Protein AF-A0A5R8VT13-F1 (afdb_monomer_lite)

Structure (mmCIF, N/CA/C/O backbone):
data_AF-A0A5R8VT13-F1
#
_entry.id   AF-A0A5R8VT13-F1
#
loop_
_atom_site.group_PDB
_atom_site.id
_atom_site.type_symbol
_atom_site.label_atom_id
_atom_site.label_alt_id
_atom_site.label_comp_id
_atom_site.label_asym_id
_atom_site.label_entity_id
_atom_site.label_seq_id
_atom_site.pdbx_PDB_ins_code
_atom_site.Cartn_x
_atom_site.Cartn_y
_atom_site.Cartn_z
_atom_site.occupancy
_atom_site.B_iso_or_equiv
_atom_site.auth_seq_id
_atom_site.auth_comp_id
_atom_site.auth_asym_id
_atom_site.auth_atom_id
_atom_site.pdbx_PDB_model_num
ATOM 1 N N . MET A 1 1 ? 15.556 -12.369 25.611 1.00 35.78 1 MET A N 1
ATOM 2 C CA . MET A 1 1 ? 15.622 -11.600 24.349 1.00 35.78 1 MET A CA 1
ATOM 3 C C . MET A 1 1 ? 14.463 -12.044 23.479 1.00 35.78 1 MET A C 1
ATOM 5 O O . MET A 1 1 ? 14.484 -13.177 23.023 1.00 35.78 1 MET A O 1
ATOM 9 N N . ALA A 1 2 ? 13.430 -11.216 23.318 1.00 36.16 2 ALA A N 1
ATOM 10 C CA . ALA A 1 2 ? 12.396 -11.488 22.325 1.00 36.16 2 ALA A CA 1
ATOM 11 C C . ALA A 1 2 ? 12.998 -11.204 20.943 1.00 36.16 2 ALA A C 1
ATOM 13 O O . ALA A 1 2 ? 13.504 -10.108 20.709 1.00 36.16 2 ALA A O 1
ATOM 14 N N . ILE A 1 3 ? 13.016 -12.203 20.063 1.00 37.19 3 ILE A N 1
ATOM 15 C CA . ILE A 1 3 ? 13.369 -12.006 18.657 1.00 37.19 3 ILE A CA 1
ATOM 16 C C . ILE A 1 3 ? 12.250 -11.141 18.079 1.00 37.19 3 ILE A C 1
ATOM 18 O O . ILE A 1 3 ? 11.107 -11.594 18.015 1.00 37.19 3 ILE A O 1
ATOM 22 N N . ALA A 1 4 ? 12.555 -9.888 17.732 1.00 44.31 4 ALA A N 1
ATOM 23 C CA . ALA A 1 4 ? 11.602 -9.015 17.063 1.00 44.31 4 ALA A CA 1
ATOM 24 C C . ALA A 1 4 ? 11.192 -9.697 15.754 1.00 44.31 4 ALA A C 1
ATOM 26 O O . ALA A 1 4 ? 12.000 -9.857 14.841 1.00 44.31 4 ALA A O 1
ATOM 27 N N . THR A 1 5 ? 9.964 -10.199 15.715 1.00 61.09 5 THR A N 1
ATOM 28 C CA . THR A 1 5 ? 9.407 -10.847 14.533 1.00 61.09 5 THR A CA 1
ATOM 29 C C . THR A 1 5 ? 9.072 -9.739 13.544 1.00 61.09 5 THR A C 1
ATOM 31 O O . THR A 1 5 ? 8.473 -8.738 13.933 1.00 61.09 5 THR A O 1
ATOM 34 N N . GLU A 1 6 ? 9.504 -9.865 12.288 1.00 74.44 6 GLU A N 1
ATOM 35 C CA . GLU A 1 6 ? 9.129 -8.890 11.261 1.00 74.44 6 GLU A CA 1
ATOM 36 C C . GLU A 1 6 ? 7.598 -8.787 11.162 1.00 74.44 6 GLU A C 1
ATOM 38 O O . GLU A 1 6 ? 6.923 -9.824 11.191 1.00 74.44 6 GLU A O 1
ATOM 43 N N . PRO A 1 7 ? 7.045 -7.566 11.030 1.00 79.75 7 PRO A N 1
ATOM 44 C CA . PRO A 1 7 ? 5.608 -7.383 10.890 1.00 79.75 7 PRO A CA 1
ATOM 45 C C . PRO A 1 7 ? 5.117 -8.049 9.602 1.00 79.75 7 PRO A C 1
ATOM 47 O O . PRO A 1 7 ? 5.747 -7.947 8.547 1.00 79.75 7 PRO A O 1
ATOM 50 N N . LEU A 1 8 ? 3.967 -8.709 9.681 1.00 90.12 8 LEU A N 1
ATOM 51 C CA . LEU A 1 8 ? 3.317 -9.377 8.554 1.00 90.12 8 LEU A CA 1
ATOM 52 C C . LEU A 1 8 ? 2.743 -8.356 7.575 1.00 90.12 8 LEU A C 1
ATOM 54 O O . LEU A 1 8 ? 2.852 -8.521 6.360 1.00 90.12 8 LEU A O 1
ATOM 58 N N . TYR A 1 9 ? 2.180 -7.271 8.102 1.00 88.38 9 TYR A N 1
ATOM 59 C CA . TYR A 1 9 ? 1.895 -6.047 7.376 1.00 88.38 9 TYR A CA 1
ATOM 60 C C . TYR A 1 9 ? 3.209 -5.313 7.086 1.00 88.38 9 TYR A C 1
ATOM 62 O O . TYR A 1 9 ? 3.577 -4.313 7.712 1.00 88.38 9 TYR A O 1
ATOM 70 N N . ASN A 1 10 ? 3.948 -5.823 6.103 1.00 80.00 10 ASN A N 1
ATOM 71 C CA . ASN A 1 10 ? 5.165 -5.187 5.634 1.00 80.00 10 ASN A CA 1
ATOM 72 C C . ASN A 1 10 ? 4.897 -4.406 4.349 1.00 80.00 10 ASN A C 1
ATOM 74 O O . ASN A 1 10 ? 4.731 -4.969 3.267 1.00 80.00 10 ASN A O 1
ATOM 78 N N . ARG A 1 11 ? 4.874 -3.078 4.470 1.00 83.25 11 ARG A N 1
ATOM 79 C CA . ARG A 1 11 ? 4.946 -2.198 3.305 1.00 83.25 11 ARG A CA 1
ATOM 80 C C . ARG A 1 11 ? 6.370 -2.219 2.771 1.00 83.25 11 ARG A C 1
ATOM 82 O O . ARG A 1 11 ? 7.267 -1.671 3.410 1.00 83.25 11 ARG A O 1
ATOM 89 N N . TYR A 1 12 ? 6.550 -2.770 1.576 1.00 79.88 12 TYR A N 1
ATOM 90 C CA . TYR A 1 12 ? 7.769 -2.578 0.805 1.00 79.88 12 TYR A CA 1
ATOM 91 C C . TYR A 1 12 ? 8.128 -1.087 0.719 1.00 79.88 12 TYR A C 1
ATOM 93 O O . TYR A 1 12 ? 7.227 -0.261 0.524 1.00 79.88 12 TYR A O 1
ATOM 101 N N . PRO A 1 13 ? 9.418 -0.735 0.854 1.00 76.31 13 PRO A N 1
ATOM 102 C CA . PRO A 1 13 ? 9.871 0.643 0.769 1.00 76.31 13 PRO A CA 1
ATOM 103 C C . PRO A 1 13 ? 9.695 1.174 -0.659 1.00 76.31 13 PRO A C 1
ATOM 105 O O . PRO A 1 13 ? 10.446 0.837 -1.576 1.00 76.31 13 PRO A O 1
ATOM 108 N N . THR A 1 14 ? 8.691 2.028 -0.832 1.00 79.00 14 THR A N 1
ATOM 109 C CA . THR A 1 14 ? 8.383 2.682 -2.107 1.00 79.00 14 THR A CA 1
ATOM 110 C C . THR A 1 14 ? 8.935 4.099 -2.094 1.00 79.00 14 THR A C 1
ATOM 112 O O . THR A 1 14 ? 8.475 4.946 -1.323 1.00 79.00 14 THR A O 1
ATOM 115 N N . SER A 1 15 ? 9.923 4.350 -2.951 1.00 80.44 15 SER A N 1
ATOM 116 C CA . SER A 1 15 ? 10.498 5.668 -3.222 1.00 80.44 15 SER A CA 1
ATOM 117 C C . SER A 1 15 ? 10.124 6.124 -4.633 1.00 80.44 15 SER A C 1
ATOM 119 O O . SER A 1 15 ? 9.497 5.385 -5.391 1.00 80.44 15 SER A O 1
ATOM 121 N N . GLU A 1 16 ? 10.527 7.336 -5.011 1.00 73.69 16 GLU A N 1
ATOM 122 C CA . GLU A 1 16 ? 10.351 7.821 -6.385 1.00 73.69 16 GLU A CA 1
ATOM 123 C C . GLU A 1 16 ? 11.042 6.916 -7.416 1.00 73.69 16 GLU A C 1
ATOM 125 O O . GLU A 1 16 ? 10.523 6.719 -8.511 1.00 73.69 16 GLU A O 1
ATOM 130 N N . HIS A 1 17 ? 12.168 6.302 -7.044 1.00 73.69 17 HIS A N 1
ATOM 131 C CA . HIS A 1 17 ? 12.951 5.454 -7.940 1.00 73.69 17 HIS A CA 1
ATOM 132 C C . HIS A 1 17 ? 12.455 4.006 -8.013 1.00 73.69 17 HIS A C 1
ATOM 134 O O . HIS A 1 17 ? 12.722 3.340 -9.007 1.00 73.69 17 HIS A O 1
ATOM 140 N N . THR A 1 18 ? 11.733 3.518 -6.997 1.00 81.69 18 THR A N 1
ATOM 141 C CA . THR A 1 18 ? 11.244 2.123 -6.925 1.00 81.69 18 THR A CA 1
ATOM 142 C C . THR A 1 18 ? 9.735 1.997 -7.143 1.00 81.69 18 THR A C 1
ATOM 144 O O . THR A 1 18 ? 9.163 0.917 -6.968 1.00 81.69 18 THR A O 1
ATOM 147 N N . HIS A 1 19 ? 9.067 3.097 -7.500 1.00 83.31 19 HIS A N 1
ATOM 148 C CA . HIS A 1 19 ? 7.610 3.168 -7.564 1.00 83.31 19 HIS A CA 1
ATOM 149 C C . HIS A 1 19 ? 7.014 2.227 -8.612 1.00 83.31 19 HIS A C 1
ATOM 151 O O . HIS A 1 19 ? 6.111 1.452 -8.303 1.00 83.31 19 HIS A O 1
ATOM 157 N N . LEU A 1 20 ? 7.532 2.284 -9.841 1.00 85.81 20 LEU A N 1
ATOM 158 C CA . LEU A 1 20 ? 7.030 1.476 -10.952 1.00 85.81 20 LEU A CA 1
ATOM 159 C C . LEU A 1 20 ? 7.270 -0.015 -10.706 1.00 85.81 20 LEU A C 1
ATOM 161 O O . LEU A 1 20 ? 6.352 -0.813 -10.873 1.00 85.81 20 LEU A O 1
ATOM 165 N N . ASP A 1 21 ? 8.452 -0.378 -10.209 1.00 86.19 21 ASP A N 1
ATOM 166 C CA . ASP A 1 21 ? 8.773 -1.765 -9.857 1.00 86.19 21 ASP A CA 1
ATOM 167 C C . ASP A 1 21 ? 7.861 -2.281 -8.741 1.00 86.19 21 ASP A C 1
ATOM 169 O O . ASP A 1 21 ? 7.407 -3.425 -8.761 1.00 86.19 21 ASP A O 1
ATOM 173 N N . THR A 1 22 ? 7.553 -1.422 -7.766 1.00 89.19 22 THR A N 1
ATOM 174 C CA . THR A 1 22 ? 6.636 -1.770 -6.682 1.00 89.19 22 THR A CA 1
ATOM 175 C C . THR A 1 22 ? 5.208 -1.948 -7.186 1.00 89.19 22 THR A C 1
ATOM 177 O O . THR A 1 22 ? 4.575 -2.925 -6.796 1.00 89.19 22 THR A O 1
ATOM 180 N N . LEU A 1 23 ? 4.724 -1.083 -8.085 1.00 89.81 23 LEU A N 1
ATOM 181 C CA . LEU A 1 23 ? 3.431 -1.265 -8.749 1.00 89.81 23 LEU A CA 1
ATOM 182 C C . LEU A 1 23 ? 3.380 -2.618 -9.467 1.00 89.81 23 LEU A C 1
ATOM 184 O O . LEU A 1 23 ? 2.502 -3.425 -9.175 1.00 89.81 23 LEU A O 1
ATOM 188 N N . VAL A 1 24 ? 4.357 -2.907 -10.329 1.00 89.62 24 VAL A N 1
ATOM 189 C CA . VAL A 1 24 ? 4.437 -4.177 -11.071 1.00 89.62 24 VAL A CA 1
ATOM 190 C C . VAL A 1 24 ? 4.435 -5.379 -10.121 1.00 89.62 24 VAL A C 1
ATOM 192 O O . VAL A 1 24 ? 3.651 -6.313 -10.302 1.00 89.62 24 VAL A O 1
ATOM 195 N N . ARG A 1 25 ? 5.242 -5.341 -9.053 1.00 89.94 25 ARG A N 1
ATOM 196 C CA . ARG A 1 25 ? 5.275 -6.403 -8.036 1.00 89.94 25 ARG A CA 1
ATOM 197 C C . ARG A 1 25 ? 3.925 -6.582 -7.343 1.00 89.94 25 ARG A C 1
ATOM 199 O O . ARG A 1 25 ? 3.516 -7.719 -7.123 1.00 89.94 25 ARG A O 1
ATOM 206 N N . THR A 1 26 ? 3.234 -5.495 -7.002 1.00 93.06 26 THR A N 1
ATOM 207 C CA . THR A 1 26 ? 1.915 -5.560 -6.361 1.00 93.06 26 THR A CA 1
ATOM 208 C C . THR A 1 26 ? 0.873 -6.193 -7.287 1.00 93.06 26 THR A C 1
ATOM 210 O O . THR A 1 26 ? 0.122 -7.051 -6.828 1.00 93.06 26 THR A O 1
ATOM 213 N N . TYR A 1 27 ? 0.864 -5.857 -8.583 1.00 94.25 27 TYR A N 1
ATOM 214 C CA . TYR A 1 27 ? -0.013 -6.513 -9.565 1.00 94.25 27 TYR A CA 1
ATOM 215 C C . TYR A 1 27 ? 0.263 -8.014 -9.653 1.00 94.25 27 TYR A C 1
ATOM 217 O O . TYR A 1 27 ? -0.662 -8.817 -9.540 1.00 94.25 27 TYR A O 1
ATOM 225 N N . HIS A 1 28 ? 1.533 -8.411 -9.765 1.00 93.94 28 HIS A N 1
ATOM 226 C CA . HIS A 1 28 ? 1.896 -9.827 -9.805 1.00 93.94 28 HIS A CA 1
ATOM 227 C C . HIS A 1 28 ? 1.505 -10.574 -8.528 1.00 93.94 28 HIS A C 1
ATOM 229 O O . HIS A 1 28 ? 0.952 -11.669 -8.612 1.00 93.94 28 HIS A O 1
ATOM 235 N N . ALA A 1 29 ? 1.724 -9.980 -7.351 1.00 93.50 29 ALA A N 1
ATOM 236 C CA . ALA A 1 29 ? 1.298 -10.562 -6.079 1.00 93.50 29 ALA A CA 1
ATOM 237 C C . ALA A 1 29 ? -0.231 -10.718 -5.994 1.00 93.50 29 ALA A C 1
ATOM 239 O O . ALA A 1 29 ? -0.722 -11.694 -5.429 1.00 93.50 29 ALA A O 1
ATOM 240 N N . ALA A 1 30 ? -0.980 -9.790 -6.594 1.00 93.38 30 ALA A N 1
ATOM 241 C CA . ALA A 1 30 ? -2.435 -9.844 -6.701 1.00 93.38 30 ALA A CA 1
ATOM 242 C C . ALA A 1 30 ? -2.945 -10.808 -7.794 1.00 93.38 30 ALA A C 1
ATOM 244 O O . ALA A 1 30 ? -4.154 -11.017 -7.897 1.00 93.38 30 ALA A O 1
ATOM 245 N N . GLY A 1 31 ? -2.056 -11.405 -8.598 1.00 94.44 31 GLY A N 1
ATOM 246 C CA . GLY A 1 31 ? -2.423 -12.259 -9.731 1.00 94.44 31 GLY A CA 1
ATOM 247 C C . GLY A 1 31 ? -3.001 -11.489 -10.923 1.00 94.44 31 GLY A C 1
ATOM 248 O O . GLY A 1 31 ? -3.740 -12.065 -11.717 1.00 94.44 31 GLY A O 1
ATOM 249 N N . LEU A 1 32 ? -2.692 -10.196 -11.034 1.00 94.50 32 LEU A N 1
ATOM 250 C CA . LEU A 1 32 ? -3.145 -9.312 -12.105 1.00 94.50 32 LEU A CA 1
ATOM 251 C C . LEU A 1 32 ? -2.020 -9.041 -13.110 1.00 94.50 32 LEU A C 1
ATOM 253 O O . LEU A 1 32 ? -0.830 -9.101 -12.788 1.00 94.50 32 LEU A O 1
ATOM 257 N N . THR A 1 33 ? -2.404 -8.699 -14.338 1.00 90.38 33 THR A N 1
ATOM 258 C CA . THR A 1 33 ? -1.469 -8.208 -15.352 1.00 90.38 33 THR A CA 1
ATOM 259 C C . THR A 1 33 ? -1.204 -6.721 -15.104 1.00 90.38 33 THR A C 1
ATOM 261 O O . THR A 1 33 ? -2.164 -5.952 -15.070 1.00 90.38 33 THR A O 1
ATOM 264 N N . PRO A 1 34 ? 0.058 -6.291 -14.919 1.00 87.06 34 PRO A N 1
ATOM 265 C CA . PRO A 1 34 ? 0.368 -4.878 -14.739 1.00 87.06 34 PRO A CA 1
ATOM 266 C C . PRO A 1 34 ? 0.042 -4.077 -16.008 1.00 87.06 34 PRO A C 1
ATOM 268 O O . PRO A 1 34 ? 0.125 -4.627 -17.113 1.00 87.06 34 PRO A O 1
ATOM 271 N N . PRO A 1 35 ? -0.277 -2.776 -15.884 1.00 79.62 35 PRO A N 1
ATOM 272 C CA . PRO A 1 35 ? -0.442 -1.916 -17.046 1.00 79.62 35 PRO A CA 1
ATOM 273 C C . PRO A 1 35 ? 0.833 -1.935 -17.889 1.00 79.62 35 PRO A C 1
ATOM 275 O O . PRO A 1 35 ? 1.947 -1.993 -17.358 1.00 79.62 35 PRO A O 1
ATOM 278 N N . THR A 1 36 ? 0.671 -1.877 -19.213 1.00 70.38 36 THR A N 1
ATOM 279 C CA . THR A 1 36 ? 1.799 -1.785 -20.140 1.00 70.38 36 THR A CA 1
ATOM 280 C C . THR A 1 36 ? 2.492 -0.445 -19.943 1.00 70.38 36 THR A C 1
ATOM 282 O O . THR A 1 36 ? 2.160 0.566 -20.556 1.00 70.38 36 THR A O 1
ATOM 285 N N . LEU A 1 37 ? 3.482 -0.435 -19.063 1.00 68.94 37 LEU A N 1
ATOM 286 C CA . LEU A 1 37 ? 4.522 0.573 -19.091 1.00 68.94 37 LEU A CA 1
ATOM 287 C C . LEU A 1 37 ? 5.352 0.313 -20.352 1.00 68.94 37 LEU A C 1
ATOM 289 O O . LEU A 1 37 ? 5.338 -0.794 -20.893 1.00 68.94 37 LEU A O 1
ATOM 293 N N . ALA A 1 38 ? 6.086 1.307 -20.836 1.00 59.75 38 ALA A N 1
ATOM 294 C CA . ALA A 1 38 ? 7.078 1.117 -21.892 1.00 59.75 38 ALA A CA 1
ATOM 295 C C . ALA A 1 38 ? 8.277 0.282 -21.381 1.00 59.75 38 ALA A C 1
ATOM 297 O O . ALA A 1 38 ? 9.425 0.733 -21.372 1.00 59.75 38 ALA A O 1
ATOM 298 N N . VAL A 1 39 ? 7.989 -0.920 -20.877 1.00 55.69 39 VAL A N 1
ATOM 299 C CA . VAL A 1 39 ? 8.930 -1.888 -20.333 1.00 55.69 39 VAL A CA 1
ATOM 300 C C . VAL A 1 39 ? 9.901 -2.238 -21.453 1.00 55.69 39 VAL A C 1
ATOM 302 O O . VAL A 1 39 ? 9.497 -2.510 -22.582 1.00 55.69 39 VAL A O 1
ATOM 305 N N . GLY A 1 40 ? 11.194 -2.146 -21.160 1.00 63.72 40 GLY A N 1
ATOM 306 C CA . GLY A 1 40 ? 12.254 -2.400 -22.129 1.00 63.72 40 GLY A CA 1
ATOM 307 C C . GLY A 1 40 ? 12.641 -1.215 -23.018 1.00 63.72 40 GLY A C 1
ATOM 308 O O . GLY A 1 40 ? 13.708 -1.281 -23.616 1.00 63.72 40 GLY A O 1
ATOM 309 N N . ILE A 1 41 ? 11.887 -0.101 -23.084 1.00 76.38 41 ILE A N 1
ATOM 310 C CA . ILE A 1 41 ? 12.377 1.101 -23.802 1.00 76.38 41 ILE A CA 1
ATOM 311 C C . ILE A 1 41 ? 13.602 1.670 -23.089 1.00 76.38 41 ILE A C 1
ATOM 313 O O . ILE A 1 41 ? 14.601 1.979 -23.731 1.00 76.38 41 ILE A O 1
ATOM 317 N N . ARG A 1 42 ? 13.551 1.759 -21.756 1.00 79.69 42 ARG A N 1
ATOM 318 C CA . ARG A 1 42 ? 14.692 2.205 -20.952 1.00 79.69 42 ARG A CA 1
ATOM 319 C C . ARG A 1 42 ? 15.901 1.287 -21.134 1.00 79.69 42 ARG A C 1
ATOM 321 O O . ARG A 1 42 ? 17.000 1.791 -21.329 1.00 79.69 42 ARG A O 1
ATOM 328 N N . ASP A 1 43 ? 15.694 -0.027 -21.099 1.00 81.19 43 ASP A N 1
ATOM 329 C CA . ASP A 1 43 ? 16.781 -0.997 -21.268 1.00 81.19 43 ASP A CA 1
ATOM 330 C C . ASP A 1 43 ? 17.366 -0.918 -22.675 1.00 81.19 43 ASP A C 1
ATOM 332 O O . ASP A 1 43 ? 18.578 -0.838 -22.814 1.00 81.19 43 ASP A O 1
ATOM 336 N N . ARG A 1 44 ? 16.517 -0.814 -23.705 1.00 82.94 44 ARG A N 1
ATOM 337 C CA . ARG A 1 44 ? 16.933 -0.649 -25.103 1.00 82.94 44 ARG A CA 1
ATOM 338 C C . ARG A 1 44 ? 17.723 0.638 -25.341 1.00 82.94 44 ARG A C 1
ATOM 340 O O . ARG A 1 44 ? 18.666 0.626 -26.124 1.00 82.94 44 ARG A O 1
ATOM 347 N N . ILE A 1 45 ? 17.337 1.740 -24.695 1.00 86.06 45 ILE A N 1
ATOM 348 C CA . ILE A 1 45 ? 18.081 3.006 -24.749 1.00 86.06 45 ILE A CA 1
ATOM 349 C C . ILE A 1 45 ? 19.434 2.840 -24.043 1.00 86.06 45 ILE A C 1
ATOM 351 O O . ILE A 1 45 ? 20.471 3.158 -24.614 1.00 86.06 45 ILE A O 1
ATOM 355 N N . ASN A 1 46 ? 19.441 2.279 -22.832 1.00 85.38 46 ASN A N 1
ATOM 356 C CA . ASN A 1 46 ? 20.658 2.134 -22.030 1.00 85.38 46 ASN A CA 1
ATOM 357 C C . ASN A 1 46 ? 21.623 1.050 -22.540 1.00 85.38 46 ASN A C 1
ATOM 359 O O . ASN A 1 46 ? 22.798 1.092 -22.189 1.00 85.38 46 ASN A O 1
ATOM 363 N N . SER A 1 47 ? 21.156 0.090 -23.342 1.00 89.31 47 SER A N 1
ATOM 364 C CA . SER A 1 47 ? 21.981 -0.967 -23.937 1.00 89.31 47 SER A CA 1
ATOM 365 C C . SER A 1 47 ? 22.597 -0.578 -25.281 1.00 89.31 47 SER A C 1
ATOM 367 O O . SER A 1 47 ? 23.280 -1.401 -25.890 1.00 89.31 47 SER A O 1
ATOM 369 N N . ALA A 1 48 ? 22.306 0.617 -25.801 1.00 90.75 48 ALA A N 1
ATOM 370 C CA . ALA A 1 48 ? 22.848 1.049 -27.080 1.00 90.75 48 ALA A CA 1
ATOM 371 C C . ALA A 1 48 ? 24.376 1.267 -26.986 1.00 90.75 48 ALA A C 1
ATOM 373 O O . ALA A 1 48 ? 24.844 1.807 -25.978 1.00 90.75 48 ALA A O 1
ATOM 374 N N . PRO A 1 49 ? 25.161 0.879 -28.012 1.00 90.38 49 PRO A N 1
ATOM 375 C CA . PRO A 1 49 ? 26.607 1.077 -28.016 1.00 90.38 49 PRO A CA 1
ATOM 376 C C . PRO A 1 49 ? 26.993 2.554 -27.891 1.00 90.38 49 PRO A C 1
ATOM 378 O O . PRO A 1 49 ? 26.393 3.422 -28.527 1.00 90.38 49 PRO A O 1
ATOM 381 N N . THR A 1 50 ? 28.027 2.832 -27.101 1.00 92.19 50 THR A N 1
ATOM 382 C CA . THR A 1 50 ? 28.604 4.182 -26.993 1.00 92.19 50 THR A CA 1
ATOM 383 C C . THR A 1 50 ? 29.487 4.502 -28.195 1.00 92.19 50 THR A C 1
ATOM 385 O O . THR A 1 50 ? 30.004 3.598 -28.861 1.00 92.19 50 THR A O 1
ATOM 388 N N . VAL A 1 51 ? 29.743 5.792 -28.435 1.00 94.31 51 VAL A N 1
ATOM 389 C CA . VAL A 1 51 ? 30.658 6.225 -29.506 1.00 94.31 51 VAL A CA 1
ATOM 390 C C . VAL A 1 51 ? 32.043 5.603 -29.335 1.00 94.31 51 VAL A C 1
ATOM 392 O O . VAL A 1 51 ? 32.654 5.190 -30.315 1.00 94.31 51 VAL A O 1
ATOM 395 N N . HIS A 1 52 ? 32.527 5.483 -28.095 1.00 93.69 52 HIS A N 1
ATOM 396 C CA . HIS A 1 52 ? 33.840 4.906 -27.811 1.00 93.69 52 HIS A CA 1
ATOM 397 C C . HIS A 1 52 ? 33.916 3.409 -28.144 1.00 93.69 52 HIS A C 1
ATOM 399 O O . HIS A 1 52 ? 34.897 2.971 -28.737 1.00 93.69 52 HIS A O 1
ATOM 405 N N . GLN A 1 53 ? 32.876 2.638 -27.807 1.00 93.62 53 GLN A N 1
ATOM 406 C CA . GLN A 1 53 ? 32.806 1.208 -28.133 1.00 93.62 53 GLN A CA 1
ATOM 407 C C . GLN A 1 53 ? 32.798 0.987 -29.647 1.00 93.62 53 GLN A C 1
ATOM 409 O O . GLN A 1 53 ? 33.599 0.209 -30.158 1.00 93.62 53 GLN A O 1
ATOM 414 N N . VAL A 1 54 ? 31.958 1.733 -30.371 1.00 95.75 54 VAL A N 1
ATOM 415 C CA . VAL A 1 54 ? 31.884 1.636 -31.835 1.00 95.75 54 VAL A CA 1
ATOM 416 C C . VAL A 1 54 ? 33.187 2.101 -32.489 1.00 95.75 54 VAL A C 1
ATOM 418 O O . VAL A 1 54 ? 33.656 1.461 -33.423 1.00 95.75 54 VAL A O 1
ATOM 421 N N . ALA A 1 55 ? 33.820 3.167 -31.989 1.00 93.62 55 ALA A N 1
ATOM 422 C CA . ALA A 1 55 ? 35.106 3.637 -32.505 1.00 93.62 55 ALA A CA 1
ATOM 423 C C . ALA A 1 55 ? 36.236 2.611 -32.313 1.00 93.62 55 ALA A C 1
ATOM 425 O O . ALA A 1 55 ? 37.062 2.455 -33.209 1.00 93.62 55 ALA A O 1
ATOM 426 N N . ALA A 1 56 ? 36.266 1.904 -31.179 1.00 94.12 56 ALA A N 1
ATOM 427 C CA . ALA A 1 56 ? 37.240 0.842 -30.931 1.00 94.12 56 ALA A CA 1
ATOM 428 C C . ALA A 1 56 ? 37.046 -0.339 -31.899 1.00 94.12 56 ALA A C 1
ATOM 430 O O . ALA A 1 56 ? 38.002 -0.757 -32.546 1.00 94.12 56 ALA A O 1
ATOM 431 N N . GLU A 1 57 ? 35.805 -0.808 -32.076 1.00 93.94 57 GLU A N 1
ATOM 432 C CA . GLU A 1 57 ? 35.480 -1.865 -33.047 1.00 93.94 57 GLU A CA 1
ATOM 433 C C . GLU A 1 57 ? 35.859 -1.472 -34.481 1.00 93.94 57 GLU A C 1
ATOM 435 O O . GLU A 1 57 ? 36.387 -2.285 -35.240 1.00 93.94 57 GLU A O 1
ATOM 440 N N . LEU A 1 58 ? 35.592 -0.221 -34.865 1.00 95.50 58 LEU A N 1
ATOM 441 C CA . LEU A 1 58 ? 35.931 0.294 -36.189 1.00 95.50 58 LEU A CA 1
ATOM 442 C C . LEU A 1 58 ? 37.446 0.402 -36.389 1.00 95.50 58 LEU A C 1
ATOM 444 O O . LEU A 1 58 ? 37.923 0.084 -37.476 1.00 95.50 58 LEU A O 1
ATOM 448 N N . ALA A 1 59 ? 38.208 0.803 -35.367 1.00 93.75 59 ALA A N 1
ATOM 449 C CA . ALA A 1 59 ? 39.667 0.873 -35.446 1.00 93.75 59 ALA A CA 1
ATOM 450 C C . ALA A 1 59 ? 40.293 -0.503 -35.727 1.00 93.75 59 ALA A C 1
ATOM 452 O O . ALA A 1 59 ? 41.171 -0.604 -36.582 1.00 93.75 59 ALA A O 1
A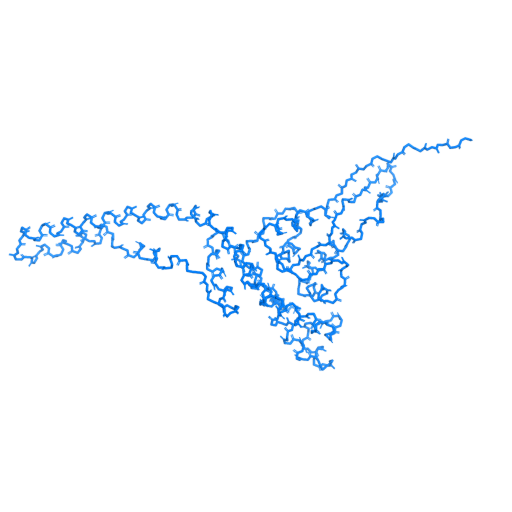TOM 453 N N . ASP A 1 60 ? 39.793 -1.562 -35.084 1.00 93.06 60 ASP A N 1
ATOM 454 C CA . ASP A 1 60 ? 40.234 -2.936 -35.352 1.00 93.06 60 ASP A CA 1
ATOM 455 C C . ASP A 1 60 ? 39.849 -3.395 -36.772 1.00 93.06 60 ASP A C 1
ATOM 457 O O . ASP A 1 60 ? 40.653 -4.007 -37.481 1.00 93.06 60 ASP A O 1
ATOM 461 N N . GLN A 1 61 ? 38.640 -3.056 -37.235 1.00 92.44 61 GLN A N 1
ATOM 462 C CA . GLN A 1 61 ? 38.169 -3.389 -38.588 1.00 92.44 61 GLN A CA 1
ATOM 463 C C . GLN A 1 61 ? 38.970 -2.668 -39.683 1.00 92.44 61 GLN A C 1
ATOM 465 O O . GLN A 1 61 ? 39.262 -3.260 -40.725 1.00 92.44 61 GLN A O 1
ATOM 470 N N . ALA A 1 62 ? 39.390 -1.425 -39.435 1.00 92.81 62 ALA A N 1
ATOM 471 C CA . ALA A 1 62 ? 40.188 -0.635 -40.372 1.00 92.81 62 ALA A CA 1
ATOM 472 C C . ALA A 1 62 ? 41.520 -1.315 -40.734 1.00 92.81 62 ALA A C 1
ATOM 474 O O . ALA A 1 62 ? 42.004 -1.166 -41.853 1.00 92.81 62 ALA A O 1
ATOM 475 N N . LEU A 1 63 ? 42.103 -2.090 -39.812 1.00 91.88 63 LEU A N 1
ATOM 476 C CA . LEU A 1 63 ? 43.387 -2.772 -40.019 1.00 91.88 63 LEU A CA 1
ATOM 477 C C . LEU A 1 63 ? 43.304 -3.962 -40.984 1.00 91.88 63 LEU A C 1
ATOM 479 O O . LEU A 1 63 ? 44.338 -4.443 -41.446 1.00 91.88 63 LEU A O 1
ATOM 483 N N . THR A 1 64 ? 42.099 -4.460 -41.267 1.00 93.38 64 THR A N 1
ATOM 484 C CA . THR A 1 64 ? 41.887 -5.690 -42.050 1.00 93.38 64 THR A CA 1
ATOM 485 C C . THR A 1 64 ? 40.947 -5.507 -43.240 1.00 93.38 64 THR A C 1
ATOM 487 O O . THR A 1 64 ? 40.710 -6.463 -43.979 1.00 93.38 64 THR A O 1
ATOM 490 N N . THR A 1 65 ? 40.428 -4.295 -43.464 1.00 89.75 65 THR A N 1
ATOM 491 C CA . THR A 1 65 ? 39.490 -4.031 -44.561 1.00 89.75 65 THR A CA 1
ATOM 492 C C . THR A 1 65 ? 40.157 -4.128 -45.934 1.00 89.75 65 THR A C 1
ATOM 494 O O . THR A 1 65 ? 41.273 -3.654 -46.149 1.00 89.75 65 THR A O 1
ATOM 497 N N . THR A 1 66 ? 39.445 -4.719 -46.893 1.00 91.00 66 THR A N 1
ATOM 498 C CA . THR A 1 66 ? 39.859 -4.802 -48.302 1.00 91.00 66 THR A CA 1
ATOM 499 C C . THR A 1 66 ? 39.206 -3.734 -49.179 1.00 91.00 66 THR A C 1
ATOM 501 O O . THR A 1 66 ? 39.594 -3.596 -50.337 1.00 91.00 66 THR A O 1
ATOM 504 N N . ASN A 1 67 ? 38.231 -2.983 -48.649 1.00 93.81 67 ASN A N 1
ATOM 505 C CA . ASN A 1 67 ? 37.547 -1.891 -49.346 1.00 93.81 67 ASN A CA 1
ATOM 506 C C . ASN A 1 67 ? 37.461 -0.640 -48.443 1.00 93.81 67 ASN A C 1
ATOM 508 O O . ASN A 1 67 ? 36.492 -0.488 -47.697 1.00 93.81 67 ASN A O 1
ATOM 512 N N . PRO A 1 68 ? 38.484 0.239 -48.458 1.00 90.75 68 PRO A N 1
ATOM 513 C CA . PRO A 1 68 ? 38.560 1.385 -47.549 1.00 90.75 68 PRO A CA 1
ATOM 514 C C . PRO A 1 68 ? 37.437 2.416 -47.717 1.00 90.75 68 PRO A C 1
ATOM 516 O O . PRO A 1 68 ? 36.975 2.958 -46.715 1.00 90.75 68 PRO A O 1
ATOM 519 N N . ASP A 1 69 ? 36.991 2.676 -48.949 1.00 91.94 69 ASP A N 1
ATOM 520 C CA . ASP A 1 69 ? 35.995 3.720 -49.230 1.00 91.94 69 ASP A CA 1
ATOM 521 C C . ASP A 1 69 ? 34.594 3.305 -48.755 1.00 91.94 69 ASP A C 1
ATOM 523 O O . ASP A 1 69 ? 33.903 4.078 -48.094 1.00 91.94 69 ASP A O 1
ATOM 527 N N . GLU A 1 70 ? 34.194 2.058 -49.026 1.00 91.81 70 GLU A N 1
ATOM 528 C CA . GLU A 1 70 ? 32.933 1.494 -48.521 1.00 91.81 70 GLU A CA 1
ATOM 529 C C . GLU A 1 70 ? 32.950 1.394 -46.991 1.00 91.81 70 GLU A C 1
ATOM 531 O O . GLU A 1 70 ? 32.005 1.819 -46.325 1.00 91.81 70 GLU A O 1
ATOM 536 N N . TRP A 1 71 ? 34.069 0.930 -46.424 1.00 94.56 71 TRP A N 1
ATOM 537 C CA . TRP A 1 71 ? 34.253 0.877 -44.976 1.00 94.56 71 TRP A CA 1
ATOM 538 C C . TRP A 1 71 ? 34.122 2.261 -44.323 1.00 94.56 71 TRP A C 1
ATOM 540 O O . TRP A 1 71 ? 33.507 2.377 -43.264 1.00 94.56 71 TRP A O 1
ATOM 550 N N . TYR A 1 72 ? 34.674 3.314 -44.937 1.00 92.62 72 TYR A N 1
ATOM 551 C CA . TYR A 1 72 ? 34.627 4.670 -44.387 1.00 92.62 72 TYR A CA 1
ATOM 552 C C . TYR A 1 72 ? 33.190 5.200 -44.269 1.00 92.62 72 TYR A C 1
ATOM 554 O O . TYR A 1 72 ? 32.820 5.748 -43.227 1.00 92.62 72 TYR A O 1
ATOM 562 N N . GLU A 1 73 ? 32.359 4.999 -45.293 1.00 93.38 73 GLU A N 1
ATOM 563 C CA . GLU A 1 73 ? 30.957 5.437 -45.278 1.00 93.38 73 GLU A CA 1
ATOM 564 C C . GLU A 1 73 ? 30.117 4.655 -44.251 1.00 93.38 73 GLU A C 1
ATOM 566 O O . GLU A 1 73 ? 29.355 5.254 -43.484 1.00 93.38 73 GLU A O 1
ATOM 571 N N . GLU A 1 74 ? 30.306 3.335 -44.146 1.00 92.44 74 GLU A N 1
ATOM 572 C CA . GLU A 1 74 ? 29.647 2.515 -43.117 1.00 92.44 74 GLU A CA 1
ATOM 573 C C . GLU A 1 74 ? 30.092 2.896 -41.696 1.00 92.44 74 GLU A C 1
ATOM 575 O O . GLU A 1 74 ? 29.280 2.964 -40.765 1.00 92.44 74 GLU A O 1
ATOM 580 N N . ALA A 1 75 ? 31.385 3.180 -41.517 1.00 92.81 75 ALA A N 1
ATOM 581 C CA . ALA A 1 75 ? 31.949 3.635 -40.253 1.00 92.81 75 ALA A CA 1
ATOM 582 C C . ALA A 1 75 ? 31.330 4.969 -39.808 1.00 92.81 75 ALA A C 1
ATOM 584 O O . ALA A 1 75 ? 30.987 5.129 -38.631 1.00 92.81 75 ALA A O 1
ATOM 585 N N . LEU A 1 76 ? 31.139 5.913 -40.739 1.00 94.94 76 LEU A N 1
ATOM 586 C CA . LEU A 1 76 ? 30.477 7.188 -40.460 1.00 94.94 76 LEU A CA 1
ATOM 587 C C . LEU A 1 76 ? 29.030 6.998 -39.997 1.00 94.94 76 LEU A C 1
ATOM 589 O O . LEU A 1 76 ? 28.621 7.646 -39.030 1.00 94.94 76 LEU A O 1
ATOM 593 N N . ASP A 1 77 ? 28.256 6.124 -40.642 1.00 95.00 77 ASP A N 1
ATOM 594 C CA . ASP A 1 77 ? 26.862 5.878 -40.253 1.00 95.00 77 ASP A CA 1
ATOM 595 C C . ASP A 1 77 ? 26.751 5.202 -38.878 1.00 95.00 77 ASP A C 1
ATOM 597 O O . ASP A 1 77 ? 25.976 5.634 -38.013 1.00 95.00 77 ASP A O 1
ATOM 601 N N . ARG A 1 78 ? 27.610 4.209 -38.612 1.00 95.38 78 ARG A N 1
ATOM 602 C CA . ARG A 1 78 ? 27.698 3.551 -37.297 1.00 95.38 78 ARG A CA 1
ATOM 603 C C . ARG A 1 78 ? 28.062 4.542 -36.193 1.00 95.38 78 ARG A C 1
ATOM 605 O O . ARG A 1 78 ? 27.434 4.526 -35.132 1.00 95.38 78 ARG A O 1
ATOM 612 N N . LEU A 1 79 ? 29.022 5.438 -36.437 1.00 95.19 79 LEU A N 1
ATOM 613 C CA . LEU A 1 79 ? 29.389 6.487 -35.480 1.00 95.19 79 LEU A CA 1
ATOM 614 C C . LEU A 1 79 ? 28.264 7.506 -35.271 1.00 95.19 79 LEU A C 1
ATOM 616 O O . LEU A 1 79 ? 28.000 7.871 -34.126 1.00 95.19 79 LEU A O 1
ATOM 620 N N . ARG A 1 80 ? 27.565 7.938 -36.329 1.00 94.94 80 ARG A N 1
ATOM 621 C CA . ARG A 1 80 ? 26.400 8.840 -36.213 1.00 94.94 80 ARG A CA 1
ATOM 622 C C . ARG A 1 80 ? 25.280 8.207 -35.392 1.00 94.94 80 ARG A C 1
ATOM 624 O O . ARG A 1 80 ? 24.716 8.866 -34.520 1.00 94.94 80 ARG A O 1
ATOM 631 N N . THR A 1 81 ? 24.994 6.928 -35.623 1.00 93.38 81 THR A N 1
ATOM 632 C CA . THR A 1 81 ? 23.993 6.176 -34.857 1.00 93.38 81 THR A CA 1
ATOM 633 C C . THR A 1 81 ? 24.387 6.070 -33.384 1.00 93.38 81 THR A C 1
ATOM 635 O O . THR A 1 81 ? 23.558 6.341 -32.515 1.00 93.38 81 THR A O 1
ATOM 638 N N . ALA A 1 82 ? 25.652 5.758 -33.084 1.00 93.44 82 ALA A N 1
ATOM 639 C CA . ALA A 1 82 ? 26.159 5.715 -31.711 1.00 93.44 82 ALA A CA 1
ATOM 640 C C . ALA A 1 82 ? 26.098 7.091 -31.022 1.00 93.44 82 ALA A C 1
ATOM 642 O O . ALA A 1 82 ? 25.664 7.188 -29.877 1.00 93.44 82 ALA A O 1
ATOM 643 N N . GLN A 1 83 ? 26.447 8.173 -31.731 1.00 94.69 83 GLN A N 1
ATOM 644 C CA . GLN A 1 83 ? 26.329 9.548 -31.226 1.00 94.69 83 GLN A CA 1
ATOM 645 C C . GLN A 1 83 ? 24.876 9.910 -30.899 1.00 94.69 83 GLN A C 1
ATOM 647 O O . GLN A 1 83 ? 24.597 10.465 -29.834 1.00 94.69 83 GLN A O 1
ATOM 652 N N . ALA A 1 84 ? 23.941 9.582 -31.795 1.00 93.25 84 ALA A N 1
ATOM 653 C CA . ALA A 1 84 ? 22.517 9.821 -31.584 1.00 93.25 84 ALA A CA 1
ATOM 654 C C . ALA A 1 84 ? 21.970 8.997 -30.409 1.00 93.25 84 ALA A C 1
ATOM 656 O O . ALA A 1 84 ? 21.212 9.523 -29.592 1.00 93.25 84 ALA A O 1
ATOM 657 N N . ALA A 1 85 ? 22.378 7.731 -30.292 1.00 91.56 85 ALA A N 1
ATOM 658 C CA . ALA A 1 85 ? 21.992 6.863 -29.188 1.00 91.56 85 ALA A CA 1
ATOM 659 C C . ALA A 1 85 ? 22.533 7.370 -27.844 1.00 91.56 85 ALA A C 1
ATOM 661 O O . ALA A 1 85 ? 21.779 7.458 -26.881 1.00 91.56 85 ALA A O 1
ATOM 662 N N . GLU A 1 86 ? 23.798 7.786 -27.778 1.00 92.62 86 GLU A N 1
ATOM 663 C CA . GLU A 1 86 ? 24.401 8.341 -26.563 1.00 92.62 86 GLU A CA 1
ATOM 664 C C . GLU A 1 86 ? 23.725 9.659 -26.142 1.00 92.62 86 GLU A C 1
ATOM 666 O O . GLU A 1 86 ? 23.392 9.852 -24.965 1.00 92.62 86 GLU A O 1
ATOM 671 N N . ALA A 1 87 ? 23.427 10.538 -27.107 1.00 92.12 87 ALA A N 1
ATOM 672 C CA . ALA A 1 87 ? 22.659 11.759 -26.870 1.00 92.12 87 ALA A CA 1
ATOM 673 C C . ALA A 1 87 ? 21.242 11.457 -26.352 1.00 92.12 87 ALA A C 1
ATOM 675 O O . ALA A 1 87 ? 20.793 12.087 -25.387 1.00 92.12 87 ALA A O 1
ATOM 676 N N . LEU A 1 88 ? 20.559 10.468 -26.942 1.00 90.69 88 LEU A N 1
ATOM 677 C CA . LEU A 1 88 ? 19.251 10.002 -26.487 1.00 90.69 88 LEU A CA 1
ATOM 678 C C . LEU A 1 88 ? 19.329 9.427 -25.073 1.00 90.69 88 LEU A C 1
ATOM 680 O O . LEU A 1 88 ? 18.514 9.805 -24.240 1.00 90.69 88 LEU A O 1
ATOM 684 N N . THR A 1 89 ? 20.305 8.574 -24.767 1.00 90.81 89 THR A N 1
ATOM 685 C CA . THR A 1 89 ? 20.498 7.983 -23.434 1.00 90.81 89 THR A CA 1
ATOM 686 C C . THR A 1 89 ? 20.677 9.053 -22.372 1.00 90.81 89 THR A C 1
ATOM 688 O O . THR A 1 89 ? 20.025 9.009 -21.325 1.00 90.81 89 THR A O 1
ATOM 691 N N . LYS A 1 90 ? 21.503 10.066 -22.650 1.00 88.88 90 LYS A N 1
ATOM 692 C CA . LYS A 1 90 ? 21.691 11.202 -21.747 1.00 88.88 90 LYS A CA 1
ATOM 693 C C . LYS A 1 90 ? 20.388 11.978 -21.552 1.00 88.88 90 LYS A C 1
ATOM 695 O O . LYS A 1 90 ? 19.949 12.147 -20.416 1.00 88.88 90 LYS A O 1
ATOM 700 N N . ALA A 1 91 ? 19.747 12.407 -22.641 1.00 89.06 91 ALA A N 1
ATOM 701 C CA . ALA A 1 91 ? 18.508 13.181 -22.581 1.00 89.06 91 ALA A CA 1
ATOM 702 C C . ALA A 1 91 ? 17.374 12.400 -21.898 1.00 89.06 91 ALA A C 1
ATOM 704 O O . ALA A 1 91 ? 16.655 12.949 -21.062 1.00 89.06 91 ALA A O 1
ATOM 705 N N . PHE A 1 92 ? 17.236 11.113 -22.206 1.00 88.25 92 PHE A N 1
ATOM 706 C CA . PHE A 1 92 ? 16.241 10.230 -21.617 1.00 88.25 92 PHE A CA 1
ATOM 707 C C . PHE A 1 92 ? 16.469 10.082 -20.116 1.00 88.25 92 PHE A C 1
ATOM 709 O O . PHE A 1 92 ? 15.553 10.348 -19.349 1.00 88.25 92 PHE A O 1
ATOM 716 N N . ASN A 1 93 ? 17.682 9.742 -19.670 1.00 84.75 93 ASN A N 1
ATOM 717 C CA . ASN A 1 93 ? 17.965 9.568 -18.243 1.00 84.75 93 ASN A CA 1
ATOM 718 C C . ASN A 1 93 ? 17.781 10.868 -17.442 1.00 84.75 93 ASN A C 1
ATOM 720 O O . ASN A 1 93 ? 17.299 10.811 -16.311 1.00 84.75 93 ASN A O 1
ATOM 724 N N . THR A 1 94 ? 18.080 12.031 -18.035 1.00 85.69 94 THR A N 1
ATOM 725 C CA . THR A 1 94 ? 17.785 13.338 -17.423 1.00 85.69 94 THR A CA 1
ATOM 726 C C . THR A 1 94 ? 16.281 13.573 -17.256 1.00 85.69 94 THR A C 1
ATOM 728 O O . THR A 1 94 ? 15.857 14.025 -16.199 1.00 85.69 94 THR A O 1
ATOM 731 N N . ASN A 1 95 ? 15.464 13.246 -18.261 1.00 86.19 95 ASN A N 1
ATOM 732 C CA . ASN A 1 95 ? 14.032 13.579 -18.267 1.00 86.19 95 ASN A CA 1
ATOM 733 C C . ASN A 1 95 ? 13.119 12.462 -17.726 1.00 86.19 95 ASN A C 1
ATOM 735 O O . ASN A 1 95 ? 11.945 12.702 -17.435 1.00 86.19 95 ASN A O 1
ATOM 739 N N . TYR A 1 96 ? 13.625 11.234 -17.593 1.00 83.81 96 TYR A N 1
ATOM 740 C CA . TYR A 1 96 ? 12.826 10.060 -17.243 1.00 83.81 96 TYR A CA 1
ATOM 741 C C . TYR A 1 96 ? 12.185 10.196 -15.862 1.00 83.81 96 TYR A C 1
ATOM 743 O O . TYR A 1 96 ? 10.996 9.928 -15.715 1.00 83.81 96 TYR A O 1
ATOM 751 N N . GLN A 1 97 ? 12.932 10.662 -14.858 1.00 80.19 97 GLN A N 1
ATOM 752 C CA . GLN A 1 97 ? 12.395 10.818 -13.500 1.00 80.19 97 GLN A CA 1
ATOM 753 C C . GLN A 1 97 ? 11.254 11.845 -13.452 1.00 80.19 97 GLN A C 1
ATOM 755 O O . GLN A 1 97 ? 10.243 11.606 -12.793 1.00 80.19 97 GLN A O 1
ATOM 760 N N . ASP A 1 98 ? 11.351 12.935 -14.215 1.00 84.44 98 ASP A N 1
ATOM 761 C CA . ASP A 1 98 ? 10.287 13.941 -14.298 1.00 84.44 98 ASP A CA 1
ATOM 762 C C . ASP A 1 98 ? 9.062 13.434 -15.067 1.00 84.44 98 ASP A C 1
ATOM 764 O O . ASP A 1 98 ? 7.925 13.783 -14.741 1.00 84.44 98 ASP A O 1
ATOM 768 N N . ALA A 1 99 ? 9.252 12.577 -16.073 1.00 84.75 99 ALA A N 1
ATOM 769 C CA . ALA A 1 99 ? 8.145 11.871 -16.712 1.00 84.75 99 ALA A CA 1
ATOM 770 C C . ALA A 1 99 ? 7.455 10.911 -15.725 1.00 84.75 99 ALA A C 1
ATOM 772 O O . ALA A 1 99 ? 6.236 10.970 -15.570 1.00 84.75 99 ALA A O 1
ATOM 773 N N . VAL A 1 100 ? 8.222 10.093 -14.995 1.00 82.31 100 VAL A N 1
ATOM 774 C CA . VAL A 1 100 ? 7.688 9.173 -13.976 1.00 82.31 100 VAL A CA 1
ATOM 775 C C . VAL A 1 100 ? 6.896 9.938 -12.918 1.00 82.31 100 VAL A C 1
ATOM 777 O O . VAL A 1 100 ? 5.734 9.610 -12.685 1.00 82.31 100 VAL A O 1
ATOM 780 N N . ARG A 1 101 ? 7.455 11.006 -12.336 1.00 83.44 101 ARG A N 1
ATOM 781 C CA . ARG A 1 101 ? 6.766 11.834 -11.328 1.00 83.44 101 ARG A CA 1
ATOM 782 C C . ARG A 1 101 ? 5.427 12.388 -11.824 1.00 83.44 101 ARG A C 1
ATOM 784 O O . ARG A 1 101 ? 4.474 12.428 -11.050 1.00 83.44 101 ARG A O 1
ATOM 791 N N . ARG A 1 102 ? 5.328 12.775 -13.102 1.00 86.12 102 ARG A N 1
ATOM 792 C CA . ARG A 1 102 ? 4.076 13.273 -13.704 1.00 86.12 102 ARG A CA 1
ATOM 793 C C . ARG A 1 102 ? 3.018 12.184 -13.895 1.00 86.12 102 ARG A C 1
ATOM 795 O O . ARG A 1 102 ? 1.836 12.471 -13.738 1.00 86.12 102 ARG A O 1
ATOM 802 N N . HIS A 1 103 ? 3.420 10.956 -14.220 1.00 86.25 103 HIS A N 1
ATOM 803 C CA . HIS A 1 103 ? 2.486 9.862 -14.522 1.00 86.25 103 HIS A CA 1
ATOM 804 C C . HIS A 1 103 ? 2.127 8.985 -13.316 1.00 86.25 103 HIS A C 1
ATOM 806 O O . HIS A 1 103 ? 1.056 8.378 -13.305 1.00 86.25 103 HIS A O 1
ATOM 812 N N . VAL A 1 104 ? 2.979 8.935 -12.288 1.00 86.62 104 VAL A N 1
ATOM 813 C CA . VAL A 1 104 ? 2.767 8.125 -11.078 1.00 86.62 104 VAL A CA 1
ATOM 814 C C . VAL A 1 104 ? 1.384 8.332 -10.443 1.00 86.62 104 VAL A C 1
ATOM 816 O O . VAL A 1 104 ? 0.739 7.323 -10.171 1.00 86.62 104 VAL A O 1
ATOM 819 N N . PRO A 1 105 ? 0.864 9.561 -10.246 1.00 88.00 105 PRO A N 1
ATOM 820 C CA . PRO A 1 105 ? -0.451 9.739 -9.626 1.00 88.00 105 PRO A CA 1
ATOM 821 C C . PRO A 1 105 ? -1.590 9.052 -10.392 1.00 88.00 105 PRO A C 1
ATOM 823 O O . PRO A 1 105 ? -2.464 8.449 -9.774 1.00 88.00 105 PRO A O 1
ATOM 826 N N . ALA A 1 106 ? -1.557 9.097 -11.729 1.00 89.62 106 ALA A N 1
ATOM 827 C CA . ALA A 1 106 ? -2.551 8.432 -12.570 1.00 89.62 106 ALA A CA 1
ATOM 828 C C . ALA A 1 106 ? -2.420 6.902 -12.491 1.00 89.62 106 ALA A C 1
ATOM 830 O O . ALA A 1 106 ? -3.419 6.207 -12.323 1.00 89.62 106 ALA A O 1
ATOM 831 N N . LEU A 1 107 ? -1.187 6.382 -12.518 1.00 90.69 107 LEU A N 1
ATOM 832 C CA . LEU A 1 107 ? -0.923 4.949 -12.348 1.00 90.69 107 LEU A CA 1
ATOM 833 C C . LEU A 1 107 ? -1.359 4.438 -10.968 1.00 90.69 107 LEU A C 1
ATOM 835 O O . LEU A 1 107 ? -1.877 3.332 -10.861 1.00 90.69 107 LEU A O 1
ATOM 839 N N . GLN A 1 108 ? -1.178 5.236 -9.912 1.00 91.12 108 GLN A N 1
ATOM 840 C CA . GLN A 1 108 ? -1.648 4.903 -8.567 1.00 91.12 108 GLN A CA 1
ATOM 841 C C . GLN A 1 108 ? -3.172 4.896 -8.467 1.00 91.12 108 GLN A C 1
ATOM 843 O O . GLN A 1 108 ? -3.717 4.043 -7.774 1.00 91.12 108 GLN A O 1
ATOM 848 N N . ALA A 1 109 ? -3.855 5.844 -9.117 1.00 92.81 109 ALA A N 1
ATOM 849 C CA . ALA A 1 109 ? -5.314 5.876 -9.154 1.00 92.81 109 ALA A CA 1
ATOM 850 C C . ALA A 1 109 ? -5.865 4.620 -9.839 1.00 92.81 109 ALA A C 1
ATOM 852 O O . ALA A 1 109 ? -6.649 3.896 -9.232 1.00 92.81 109 ALA A O 1
ATOM 853 N N . GLN A 1 110 ? -5.349 4.300 -11.027 1.00 93.31 110 GLN A N 1
ATOM 854 C CA . GLN A 1 110 ? -5.716 3.081 -11.742 1.00 93.31 110 GLN A CA 1
ATOM 855 C C . GLN A 1 110 ? -5.403 1.821 -10.919 1.00 93.31 110 GLN A C 1
ATOM 857 O O . GLN A 1 110 ? -6.248 0.948 -10.768 1.00 93.31 110 GLN A O 1
ATOM 862 N N . ALA A 1 111 ? -4.212 1.737 -10.316 1.00 94.12 111 ALA A N 1
ATOM 863 C CA . ALA A 1 111 ? -3.850 0.602 -9.471 1.00 94.12 111 ALA A CA 1
ATOM 864 C C . ALA A 1 111 ? -4.762 0.448 -8.250 1.00 94.12 111 ALA A C 1
ATOM 866 O O . ALA A 1 111 ? -5.082 -0.677 -7.880 1.00 94.12 111 ALA A O 1
ATOM 867 N N . ALA A 1 112 ? -5.191 1.543 -7.621 1.00 95.50 112 ALA A N 1
ATOM 868 C CA . ALA A 1 112 ? -6.138 1.479 -6.514 1.00 95.50 112 ALA A CA 1
ATOM 869 C C . ALA A 1 112 ? -7.480 0.876 -6.957 1.00 95.50 112 ALA A C 1
ATOM 871 O O . ALA A 1 112 ? -8.018 0.009 -6.266 1.00 95.50 112 ALA A O 1
ATOM 872 N N . GLU A 1 113 ? -7.987 1.281 -8.123 1.00 95.81 113 GLU A N 1
ATOM 873 C CA . GLU A 1 113 ? -9.217 0.740 -8.711 1.00 95.81 113 GLU A CA 1
ATOM 874 C C . GLU A 1 113 ? -9.067 -0.753 -9.039 1.00 95.81 113 GLU A C 1
ATOM 876 O O . GLU A 1 113 ? -9.832 -1.577 -8.529 1.00 95.81 113 GLU A O 1
ATOM 881 N N . ASP A 1 114 ? -8.023 -1.121 -9.785 1.00 96.38 114 ASP A N 1
ATOM 882 C CA . ASP A 1 114 ? -7.767 -2.498 -10.225 1.00 96.38 114 ASP A CA 1
ATOM 883 C C . ASP A 1 114 ? -7.541 -3.460 -9.042 1.00 96.38 114 ASP A C 1
ATOM 885 O O . ASP A 1 114 ? -7.976 -4.615 -9.063 1.00 96.38 114 ASP A O 1
ATOM 889 N N . LEU A 1 115 ? -6.896 -2.989 -7.968 1.00 96.62 115 LEU A N 1
ATOM 890 C CA . LEU A 1 115 ? -6.605 -3.789 -6.772 1.00 96.62 115 LEU A CA 1
ATOM 891 C C . LEU A 1 115 ? -7.770 -3.839 -5.773 1.00 96.62 115 LEU A C 1
ATOM 893 O O . LEU A 1 115 ? -7.744 -4.674 -4.862 1.00 96.62 115 LEU A O 1
ATOM 897 N N . THR A 1 116 ? -8.804 -3.004 -5.923 1.00 97.56 116 THR A N 1
ATOM 898 C CA . THR A 1 116 ? -9.943 -2.934 -4.987 1.00 97.56 116 THR A CA 1
ATOM 899 C C . THR A 1 116 ? -10.655 -4.283 -4.787 1.00 97.56 116 THR A C 1
ATOM 901 O O . THR A 1 116 ? -10.895 -4.661 -3.635 1.00 97.56 116 THR A O 1
ATOM 904 N N . PRO A 1 117 ? -10.970 -5.079 -5.831 1.00 97.94 117 PRO A N 1
ATOM 905 C CA . PRO A 1 117 ? -11.609 -6.385 -5.643 1.00 97.94 117 PRO A CA 1
ATOM 906 C C . PRO A 1 117 ? -10.749 -7.362 -4.828 1.00 97.94 117 PRO A C 1
ATOM 908 O O . PRO A 1 117 ? -11.257 -8.068 -3.950 1.00 97.94 117 PRO A O 1
ATOM 911 N N . VAL A 1 118 ? -9.436 -7.376 -5.080 1.00 97.81 118 VAL A N 1
ATOM 912 C CA . VAL A 1 118 ? -8.473 -8.218 -4.354 1.00 97.81 118 VAL A CA 1
ATOM 913 C C . VAL A 1 118 ? -8.356 -7.751 -2.905 1.00 97.81 118 VAL A C 1
ATOM 915 O O . VAL A 1 118 ? -8.442 -8.569 -1.986 1.00 97.81 118 VAL A O 1
ATOM 918 N N . PHE A 1 119 ? -8.255 -6.439 -2.686 1.00 98.25 119 PHE A N 1
ATOM 919 C CA . PHE A 1 119 ? -8.275 -5.836 -1.358 1.00 98.25 119 PHE A CA 1
ATOM 920 C C . PHE A 1 119 ? -9.513 -6.272 -0.567 1.00 98.25 119 PHE A C 1
ATOM 922 O O . PHE A 1 119 ? -9.382 -6.827 0.522 1.00 98.25 119 PHE A O 1
ATOM 929 N N . ASN A 1 120 ? -10.711 -6.095 -1.134 1.00 98.44 120 ASN A N 1
ATOM 930 C CA . ASN A 1 120 ? -11.979 -6.405 -0.470 1.00 98.44 120 ASN A CA 1
ATOM 931 C C . ASN A 1 120 ? -12.087 -7.886 -0.090 1.00 98.44 120 ASN A C 1
ATOM 933 O O . ASN A 1 120 ? -12.565 -8.218 0.999 1.00 98.44 120 ASN A O 1
ATOM 937 N N . LYS A 1 121 ? -11.594 -8.789 -0.949 1.00 98.44 121 LYS A N 1
ATOM 938 C CA . LYS A 1 121 ? -11.507 -10.225 -0.647 1.00 98.44 121 L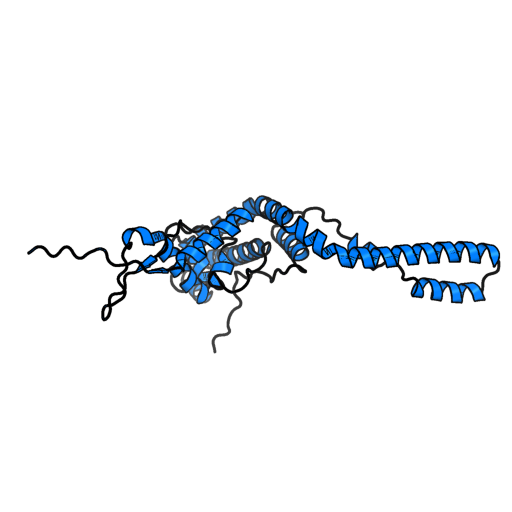YS A CA 1
ATOM 939 C C . LYS A 1 121 ? -10.655 -10.484 0.599 1.00 98.44 121 LYS A C 1
ATOM 941 O O . LYS A 1 121 ? -11.093 -11.212 1.492 1.00 98.44 121 LYS A O 1
ATOM 946 N N . HIS A 1 122 ? -9.464 -9.892 0.677 1.00 98.31 122 HIS A N 1
ATOM 947 C CA . HIS A 1 122 ? -8.554 -10.086 1.810 1.00 98.31 122 HIS A CA 1
ATOM 948 C C . HIS A 1 122 ? -9.012 -9.360 3.078 1.00 98.31 122 HIS A C 1
ATOM 950 O O . HIS A 1 122 ? -8.904 -9.933 4.159 1.00 98.31 122 HIS A O 1
ATOM 956 N N . ALA A 1 123 ? -9.596 -8.166 2.966 1.00 98.44 123 ALA A N 1
ATOM 957 C CA . ALA A 1 123 ? -10.197 -7.451 4.088 1.00 98.44 123 ALA A CA 1
ATOM 958 C C . ALA A 1 123 ? -11.350 -8.260 4.704 1.00 98.44 123 ALA A C 1
ATOM 960 O O . ALA A 1 123 ? -11.379 -8.472 5.914 1.00 98.44 123 ALA A O 1
ATOM 961 N N . LYS A 1 124 ? -12.245 -8.818 3.875 1.00 98.50 124 LYS A N 1
ATOM 962 C CA . LYS A 1 124 ? -13.328 -9.700 4.340 1.00 98.50 124 LYS A CA 1
ATOM 963 C C . LYS A 1 124 ? -12.791 -10.964 5.016 1.00 98.50 124 LYS A C 1
ATOM 965 O O . LYS A 1 124 ? -13.312 -11.361 6.059 1.00 98.50 124 LYS A O 1
ATOM 970 N N . ALA A 1 125 ? -11.761 -11.590 4.443 1.00 98.31 125 ALA A N 1
ATOM 971 C CA . ALA A 1 125 ? -11.117 -12.764 5.032 1.00 98.31 125 ALA A CA 1
ATOM 972 C C . ALA A 1 125 ? -10.468 -12.439 6.388 1.00 98.31 125 ALA A C 1
ATOM 974 O O . ALA A 1 125 ? -10.642 -13.197 7.341 1.00 98.31 125 ALA A O 1
ATOM 975 N N . LEU A 1 126 ? -9.792 -11.289 6.497 1.00 98.44 126 LEU A N 1
ATOM 976 C CA . LEU A 1 126 ? -9.216 -10.807 7.751 1.00 98.44 126 LEU A CA 1
ATOM 977 C C . LEU A 1 126 ? -10.304 -10.549 8.794 1.00 98.44 126 LEU A C 1
ATOM 979 O O . LEU A 1 126 ? -10.192 -11.058 9.901 1.00 98.44 126 LEU A O 1
ATOM 983 N N . THR A 1 127 ? -11.379 -9.837 8.450 1.00 98.25 127 THR A N 1
ATOM 984 C CA . THR A 1 127 ? -12.515 -9.591 9.356 1.00 98.25 127 THR A CA 1
ATOM 985 C C . THR A 1 127 ? -13.163 -10.886 9.843 1.00 98.25 127 THR A C 1
ATOM 987 O O . THR A 1 127 ? -13.506 -10.994 11.020 1.00 98.25 127 THR A O 1
ATOM 990 N N . ALA A 1 128 ? -13.324 -11.887 8.974 1.00 98.12 128 ALA A N 1
ATOM 991 C CA . ALA A 1 128 ? -13.876 -13.182 9.364 1.00 98.12 128 ALA A CA 1
ATOM 992 C C . ALA A 1 128 ? -12.935 -13.959 10.301 1.00 98.12 128 ALA A C 1
ATOM 994 O O . ALA A 1 128 ? -13.389 -14.485 11.317 1.00 98.12 128 ALA A O 1
ATOM 995 N N . ALA A 1 129 ? -11.636 -13.996 9.989 1.00 97.75 129 ALA A N 1
ATOM 996 C CA . ALA A 1 129 ? -10.628 -14.661 10.812 1.00 97.75 129 ALA A CA 1
ATOM 997 C C . ALA A 1 129 ? -10.456 -13.966 12.172 1.00 97.75 129 ALA A C 1
ATOM 999 O O . ALA A 1 129 ? -10.499 -14.615 13.215 1.00 97.75 129 ALA A O 1
ATOM 1000 N N . ALA A 1 130 ? -10.343 -12.637 12.181 1.00 97.38 130 ALA A N 1
ATOM 1001 C CA . ALA A 1 130 ? -10.073 -11.827 13.365 1.00 97.38 130 ALA A CA 1
ATOM 1002 C C . ALA A 1 130 ? -11.109 -12.010 14.483 1.00 97.38 130 ALA A C 1
ATOM 1004 O O . ALA A 1 130 ? -10.748 -11.950 15.658 1.00 97.38 130 ALA A O 1
ATOM 1005 N N . LYS A 1 131 ? -12.376 -12.276 14.137 1.00 96.25 131 LYS A N 1
ATOM 1006 C CA . LYS A 1 131 ? -13.447 -12.560 15.109 1.00 96.25 131 LYS A CA 1
ATOM 1007 C C . LYS A 1 131 ? -13.245 -13.860 15.887 1.00 96.25 131 LYS A C 1
ATOM 1009 O O . LYS A 1 131 ? -13.789 -13.990 16.975 1.00 96.25 131 LYS A O 1
ATOM 1014 N N . LYS A 1 132 ? -12.507 -14.815 15.321 1.00 96.88 132 LYS A N 1
ATOM 1015 C CA . LYS A 1 132 ? -12.259 -16.127 15.927 1.00 96.88 132 LYS A CA 1
ATOM 1016 C C . LYS A 1 132 ? -10.896 -16.207 16.609 1.00 96.88 132 LYS A C 1
ATOM 1018 O O . LYS A 1 132 ? -10.748 -16.970 17.550 1.00 96.88 132 LYS A O 1
ATOM 1023 N N . LEU A 1 133 ? -9.914 -15.425 16.150 1.00 96.25 133 LEU A N 1
ATOM 1024 C CA . LEU A 1 133 ? -8.577 -15.400 16.748 1.00 96.25 133 LEU A CA 1
ATOM 1025 C C . LEU A 1 133 ? -8.622 -15.016 18.240 1.00 96.25 133 LEU A C 1
ATOM 1027 O O . LEU A 1 133 ? -9.438 -14.164 18.613 1.00 96.25 133 LEU A O 1
ATOM 1031 N N . PRO A 1 134 ? -7.684 -15.518 19.066 1.00 94.88 134 PRO A N 1
ATOM 1032 C CA . PRO A 1 134 ? -7.539 -15.115 20.464 1.00 94.88 134 PRO A CA 1
ATOM 1033 C C . PRO A 1 134 ? -7.449 -13.592 20.638 1.00 94.88 134 PRO A C 1
ATOM 1035 O O . PRO A 1 134 ? -6.800 -12.896 19.852 1.00 94.88 134 PRO A O 1
ATOM 1038 N N . ALA A 1 135 ? -8.089 -13.046 21.675 1.00 89.38 135 ALA A N 1
ATOM 1039 C CA . ALA A 1 135 ? -8.188 -11.596 21.865 1.00 89.38 135 ALA A CA 1
ATOM 1040 C C . ALA A 1 135 ? -6.827 -10.929 22.135 1.00 89.38 135 ALA A C 1
ATOM 1042 O O . ALA A 1 135 ? -6.530 -9.895 21.541 1.00 89.38 135 ALA A O 1
ATOM 1043 N N . THR A 1 136 ? -6.003 -11.536 22.995 1.00 84.94 136 THR A N 1
ATOM 1044 C CA . THR A 1 136 ? -4.761 -10.944 23.524 1.00 84.94 136 THR A CA 1
ATOM 1045 C C . THR A 1 136 ? -3.532 -11.199 22.656 1.00 84.94 136 THR A C 1
ATOM 1047 O O . THR A 1 136 ? -2.666 -10.337 22.563 1.00 84.94 136 THR A O 1
ATOM 1050 N N . LYS A 1 137 ? -3.443 -12.370 22.016 1.00 87.69 137 LYS A N 1
ATOM 1051 C CA . LYS A 1 137 ? -2.307 -12.767 21.168 1.00 87.69 137 LYS A CA 1
ATOM 1052 C C . LYS A 1 137 ? -2.778 -13.418 19.862 1.00 87.69 137 LYS A C 1
ATOM 1054 O O . LYS A 1 137 ? -2.510 -14.595 19.625 1.00 87.69 137 LYS A O 1
ATOM 1059 N N . PRO A 1 138 ? -3.487 -12.680 18.992 1.00 91.12 138 PRO A N 1
ATOM 1060 C CA . PRO A 1 138 ? -4.087 -13.254 17.788 1.00 91.12 138 PRO A CA 1
ATOM 1061 C C . PRO A 1 138 ? -3.059 -13.799 16.786 1.00 91.12 138 PRO A C 1
ATOM 1063 O O . PRO A 1 138 ? -3.415 -14.617 15.943 1.00 91.12 138 PRO A O 1
ATOM 1066 N N . LEU A 1 139 ? -1.794 -13.371 16.876 1.00 92.12 139 LEU A N 1
ATOM 1067 C CA . LEU A 1 139 ? -0.718 -13.770 15.966 1.00 92.12 139 LEU A CA 1
ATOM 1068 C C . LEU A 1 139 ? 0.345 -14.689 16.598 1.00 92.12 139 LEU A C 1
ATOM 1070 O O . LEU A 1 139 ? 1.356 -15.001 15.964 1.00 92.12 139 LEU A O 1
ATOM 1074 N N . ASP A 1 140 ? 0.103 -15.172 17.815 1.00 92.50 140 ASP A N 1
ATOM 1075 C CA . ASP A 1 140 ? 0.940 -16.182 18.462 1.00 92.50 140 ASP A CA 1
ATOM 1076 C C . ASP A 1 140 ? 0.490 -17.581 18.018 1.00 92.50 140 ASP A C 1
ATOM 1078 O O . ASP A 1 140 ? -0.662 -17.970 18.219 1.00 92.50 140 ASP A O 1
ATOM 1082 N N . MET A 1 141 ? 1.380 -18.338 17.371 1.00 90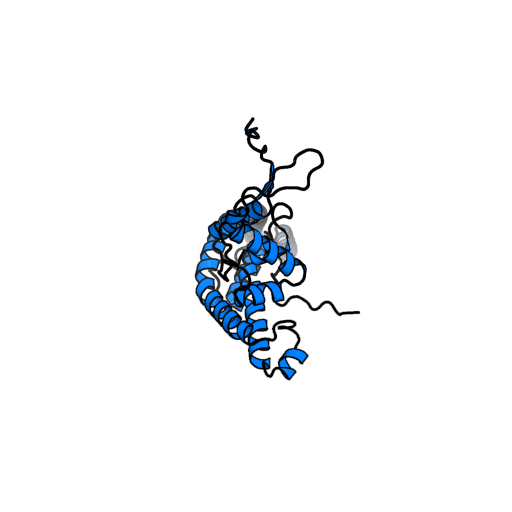.38 141 MET A N 1
ATOM 1083 C CA . MET A 1 141 ? 1.028 -19.656 16.836 1.00 90.38 141 MET A CA 1
ATOM 1084 C C . MET A 1 141 ? 0.631 -20.644 17.941 1.00 90.38 141 MET A C 1
ATOM 1086 O O . MET A 1 141 ? -0.308 -21.405 17.732 1.00 90.38 141 MET A O 1
ATOM 1090 N N . ALA A 1 142 ? 1.293 -20.625 19.102 1.00 92.00 142 ALA A N 1
ATOM 1091 C CA . ALA A 1 142 ? 0.986 -21.547 20.194 1.00 92.00 142 ALA A CA 1
ATOM 1092 C C . ALA A 1 142 ? -0.406 -21.260 20.769 1.00 92.00 142 ALA A C 1
ATOM 1094 O O . ALA A 1 142 ? -1.220 -22.174 20.879 1.00 92.00 142 ALA A O 1
ATOM 1095 N N . ALA A 1 143 ? -0.727 -19.982 20.997 1.00 91.56 143 ALA A N 1
ATOM 1096 C CA . ALA A 1 143 ? -2.058 -19.575 21.456 1.00 91.56 143 ALA A CA 1
ATOM 1097 C C . ALA A 1 143 ? -3.170 -19.966 20.464 1.00 91.56 143 ALA A C 1
ATOM 1099 O O . ALA A 1 143 ? -4.274 -20.322 20.868 1.00 91.56 143 ALA A O 1
ATOM 1100 N N . ASN A 1 144 ? -2.888 -19.919 19.159 1.00 92.88 144 ASN A N 1
ATOM 1101 C CA . ASN A 1 144 ? -3.841 -20.337 18.128 1.00 92.88 144 ASN A CA 1
ATOM 1102 C C . ASN A 1 144 ? -3.984 -21.861 18.016 1.00 92.88 144 ASN A C 1
ATOM 1104 O O . ASN A 1 144 ? -5.048 -22.334 17.633 1.00 92.88 144 ASN A O 1
ATOM 1108 N N . VAL A 1 145 ? -2.941 -22.635 18.326 1.00 92.50 145 VAL A N 1
ATOM 1109 C CA . VAL A 1 145 ? -3.042 -24.101 18.406 1.00 92.50 145 VAL A CA 1
ATOM 1110 C C . VAL A 1 145 ? -3.885 -24.503 19.615 1.00 92.50 145 VAL A C 1
ATOM 1112 O O . VAL A 1 145 ? -4.774 -25.335 19.478 1.00 92.50 145 VAL A O 1
ATOM 1115 N N . GLU A 1 146 ? -3.663 -23.873 20.770 1.00 93.69 146 GLU A N 1
ATOM 1116 C CA . GLU A 1 146 ? -4.457 -24.109 21.985 1.00 93.69 146 GLU A CA 1
ATOM 1117 C C . GLU A 1 146 ? -5.938 -23.739 21.806 1.00 93.69 146 GLU A C 1
ATOM 1119 O O . GLU A 1 146 ? -6.812 -24.424 22.331 1.00 93.69 146 GLU A O 1
ATOM 1124 N N . ALA A 1 147 ? -6.224 -22.678 21.046 1.00 93.00 147 ALA A N 1
ATOM 1125 C CA . ALA A 1 147 ? -7.584 -22.224 20.755 1.00 93.00 147 ALA A CA 1
ATOM 1126 C C . ALA A 1 147 ? -8.244 -22.919 19.544 1.00 93.00 147 ALA A C 1
ATOM 1128 O O . ALA A 1 147 ? -9.382 -22.588 19.222 1.00 93.00 147 ALA A O 1
ATOM 1129 N N . ASP A 1 148 ? -7.549 -23.845 18.869 1.00 94.88 148 ASP A N 1
ATOM 1130 C CA . ASP A 1 148 ? -7.988 -24.507 17.627 1.00 94.88 148 ASP A CA 1
ATOM 1131 C C . ASP A 1 148 ? -8.348 -23.529 16.481 1.00 94.88 148 ASP A C 1
ATOM 1133 O O . ASP A 1 148 ? -9.303 -23.703 15.727 1.00 94.88 148 ASP A O 1
ATOM 1137 N N . THR A 1 149 ? -7.561 -22.457 16.333 1.00 95.19 149 THR A N 1
ATOM 1138 C CA . THR A 1 149 ? -7.753 -21.383 15.334 1.00 95.19 149 THR A CA 1
ATOM 1139 C C . THR A 1 149 ? -6.603 -21.286 14.329 1.00 95.19 149 THR A C 1
ATOM 1141 O O . THR A 1 149 ? -6.327 -20.226 13.757 1.00 95.19 149 THR A O 1
ATOM 1144 N N . ALA A 1 150 ? -5.897 -22.394 14.083 1.00 94.12 150 ALA A N 1
ATOM 1145 C CA . ALA A 1 150 ? -4.736 -22.428 13.187 1.00 94.12 150 ALA A CA 1
ATOM 1146 C C . ALA A 1 150 ? -5.073 -22.022 11.732 1.00 94.12 150 ALA A C 1
ATOM 1148 O O . ALA A 1 150 ? -4.254 -21.395 11.047 1.00 94.12 150 ALA A O 1
ATOM 1149 N N . ALA A 1 151 ? -6.281 -22.339 11.252 1.00 96.19 151 ALA A N 1
ATOM 1150 C CA . ALA A 1 151 ? -6.737 -21.963 9.913 1.00 96.19 151 ALA A CA 1
ATOM 1151 C C . ALA A 1 151 ? -6.963 -20.445 9.788 1.00 96.19 151 ALA A C 1
ATOM 1153 O O . ALA A 1 151 ? -6.528 -19.812 8.817 1.00 96.19 151 ALA A O 1
ATOM 1154 N N . GLU A 1 152 ? -7.598 -19.839 10.788 1.00 97.88 152 GLU A N 1
ATOM 1155 C CA . GLU A 1 152 ? -7.805 -18.398 10.883 1.00 97.88 152 GLU A CA 1
ATOM 1156 C C . GLU A 1 152 ? -6.491 -17.647 11.044 1.00 97.88 152 GLU A C 1
ATOM 1158 O O . GLU A 1 152 ? -6.306 -16.614 10.402 1.00 97.88 152 GLU A O 1
ATOM 1163 N N . TYR A 1 153 ? -5.551 -18.193 11.817 1.00 96.50 153 TYR A N 1
ATOM 1164 C CA . TYR A 1 153 ? -4.206 -17.642 11.950 1.00 96.50 153 TYR A CA 1
ATOM 1165 C C . TYR A 1 153 ? -3.523 -17.522 10.586 1.00 96.50 153 TYR A C 1
ATOM 1167 O O . TYR A 1 153 ? -3.092 -16.436 10.190 1.00 96.50 153 TYR A O 1
ATOM 1175 N N . LYS A 1 154 ? -3.489 -18.615 9.812 1.00 96.50 154 LYS A N 1
ATOM 1176 C CA . LYS A 1 154 ? -2.916 -18.613 8.458 1.00 96.50 154 LYS A CA 1
ATOM 1177 C C . LYS A 1 154 ? -3.631 -17.613 7.545 1.00 96.50 154 LYS A C 1
ATOM 1179 O O . LYS A 1 154 ? -2.974 -16.870 6.820 1.00 96.50 154 LYS A O 1
ATOM 1184 N N . THR A 1 155 ? -4.961 -17.559 7.621 1.00 97.69 155 THR A N 1
ATOM 1185 C CA . THR A 1 155 ? -5.785 -16.627 6.837 1.00 97.69 155 THR A CA 1
ATOM 1186 C C . THR A 1 155 ? -5.457 -15.170 7.163 1.00 97.69 155 THR A C 1
ATOM 1188 O O . THR A 1 155 ? -5.254 -14.371 6.248 1.00 97.69 155 THR A O 1
ATOM 1191 N N . ALA A 1 156 ? -5.346 -14.827 8.448 1.00 97.50 156 ALA A N 1
ATOM 1192 C CA . ALA A 1 156 ? -4.998 -13.485 8.897 1.00 97.50 156 ALA A CA 1
ATOM 1193 C C . ALA A 1 156 ? -3.586 -13.090 8.453 1.00 97.50 156 ALA A C 1
ATOM 1195 O O . ALA A 1 156 ? -3.416 -11.999 7.913 1.00 97.50 156 ALA A O 1
ATOM 1196 N N . ARG A 1 157 ? -2.595 -13.989 8.567 1.00 96.88 157 ARG A N 1
ATOM 1197 C CA . ARG A 1 157 ? -1.231 -13.744 8.061 1.00 96.88 157 ARG A CA 1
ATOM 1198 C C . ARG A 1 157 ? -1.220 -13.426 6.568 1.00 96.88 157 ARG A C 1
ATOM 1200 O O . ARG A 1 157 ? -0.625 -12.434 6.157 1.00 96.88 157 ARG A O 1
ATOM 1207 N N . THR A 1 158 ? -1.881 -14.254 5.758 1.00 96.38 158 THR A N 1
ATOM 1208 C CA . THR A 1 158 ? -1.957 -14.047 4.304 1.00 96.38 158 THR A CA 1
ATOM 1209 C C . THR A 1 158 ? -2.682 -12.749 3.960 1.00 96.38 158 THR A C 1
ATOM 1211 O O . THR A 1 158 ? -2.246 -12.026 3.066 1.00 96.38 158 THR A O 1
ATOM 1214 N N . ALA A 1 159 ? -3.768 -12.428 4.667 1.00 97.81 159 ALA A N 1
ATOM 1215 C CA . ALA A 1 159 ? -4.485 -11.180 4.457 1.00 97.81 159 ALA A CA 1
ATOM 1216 C C . ALA A 1 159 ? -3.622 -9.962 4.819 1.00 97.81 159 ALA A C 1
ATOM 1218 O O . ALA A 1 159 ? -3.472 -9.086 3.977 1.00 97.81 159 ALA A O 1
ATOM 1219 N N . LEU A 1 160 ? -2.990 -9.929 5.997 1.00 97.56 160 LEU A N 1
ATOM 1220 C CA . LEU A 1 160 ? -2.113 -8.827 6.421 1.00 97.56 160 LEU A CA 1
ATOM 1221 C C . LEU A 1 160 ? -0.972 -8.574 5.424 1.00 97.56 160 LEU A C 1
ATOM 1223 O O . LEU A 1 160 ? -0.752 -7.428 5.032 1.00 97.56 160 LEU A O 1
ATOM 1227 N N . ALA A 1 161 ? -0.314 -9.634 4.946 1.00 96.19 161 ALA A N 1
ATOM 1228 C CA . ALA A 1 161 ? 0.743 -9.525 3.940 1.00 96.19 161 ALA A CA 1
ATOM 1229 C C . ALA A 1 161 ? 0.234 -8.931 2.614 1.00 96.19 161 ALA A C 1
ATOM 1231 O O . ALA A 1 161 ? 0.885 -8.063 2.024 1.00 96.19 161 ALA A O 1
ATOM 1232 N N . MET A 1 162 ? -0.952 -9.348 2.157 1.00 96.88 162 MET A N 1
ATOM 1233 C CA . MET A 1 162 ? -1.549 -8.806 0.934 1.00 96.88 162 MET A CA 1
ATOM 1234 C C . MET A 1 162 ? -1.979 -7.344 1.104 1.00 96.88 162 MET A C 1
ATOM 1236 O O . MET A 1 162 ? -1.708 -6.521 0.233 1.00 96.88 162 MET A O 1
ATOM 1240 N N . LEU A 1 163 ? -2.580 -6.984 2.243 1.00 97.19 163 LEU A N 1
ATOM 1241 C CA . LEU A 1 163 ? -2.926 -5.594 2.554 1.00 97.19 163 LEU A CA 1
ATOM 1242 C C . LEU A 1 163 ? -1.668 -4.709 2.599 1.00 97.19 163 LEU A C 1
ATOM 1244 O O . LEU A 1 163 ? -1.688 -3.596 2.078 1.00 97.19 163 LEU A O 1
ATOM 1248 N N . GLY A 1 164 ? -0.560 -5.209 3.161 1.00 95.31 164 GLY A N 1
ATOM 1249 C CA . GLY A 1 164 ? 0.743 -4.532 3.143 1.00 95.31 164 GLY A CA 1
ATOM 1250 C C . GLY A 1 164 ? 1.286 -4.335 1.727 1.00 95.31 164 GLY A C 1
ATOM 1251 O O . GLY A 1 164 ? 1.715 -3.236 1.375 1.00 95.31 164 GLY A O 1
ATOM 1252 N N . THR A 1 165 ? 1.176 -5.366 0.888 1.00 95.06 165 THR A N 1
ATOM 1253 C CA . THR A 1 165 ? 1.600 -5.337 -0.521 1.00 95.06 165 THR A CA 1
ATOM 1254 C C . THR A 1 165 ? 0.787 -4.340 -1.352 1.00 95.06 165 THR A C 1
ATOM 1256 O O . THR A 1 165 ? 1.353 -3.605 -2.161 1.00 95.06 165 THR A O 1
ATOM 1259 N N . ILE A 1 166 ? -0.528 -4.259 -1.130 1.00 95.75 166 ILE A N 1
ATOM 1260 C CA . ILE A 1 166 ? -1.398 -3.269 -1.784 1.00 95.75 166 ILE A CA 1
ATOM 1261 C C . ILE A 1 166 ? -1.082 -1.859 -1.270 1.00 95.75 166 ILE A C 1
ATOM 1263 O O . ILE A 1 166 ? -0.934 -0.933 -2.060 1.00 95.75 166 ILE A O 1
ATOM 1267 N N . ALA A 1 167 ? -0.873 -1.680 0.038 1.00 95.12 167 ALA A N 1
ATOM 1268 C CA . ALA A 1 167 ? -0.496 -0.387 0.616 1.00 95.12 167 ALA A CA 1
ATOM 1269 C C . ALA A 1 167 ? 0.838 0.169 0.074 1.00 95.12 167 ALA A C 1
ATOM 1271 O O . ALA A 1 167 ? 1.078 1.380 0.133 1.00 95.12 167 ALA A O 1
ATOM 1272 N N . SER A 1 168 ? 1.719 -0.693 -0.441 1.00 93.12 168 SER A N 1
ATOM 1273 C CA . SER A 1 168 ? 3.006 -0.312 -1.031 1.00 93.12 168 SER A CA 1
ATOM 1274 C C . SER A 1 168 ? 2.910 0.421 -2.363 1.00 93.12 168 SER A C 1
ATOM 1276 O O . SER A 1 168 ? 3.903 1.022 -2.762 1.00 93.12 168 SER A O 1
ATOM 1278 N N . ILE A 1 169 ? 1.752 0.473 -3.030 1.00 92.75 169 ILE A N 1
ATOM 1279 C CA . ILE A 1 169 ? 1.613 1.335 -4.219 1.00 92.75 169 ILE A CA 1
ATOM 1280 C C . ILE A 1 169 ? 1.781 2.821 -3.870 1.00 92.75 169 ILE A C 1
ATOM 1282 O O . ILE A 1 169 ? 2.011 3.643 -4.748 1.00 92.75 169 ILE A O 1
ATOM 1286 N N . TYR A 1 170 ? 1.698 3.182 -2.586 1.00 91.12 170 TYR A N 1
ATOM 1287 C CA . TYR A 1 170 ? 1.942 4.533 -2.102 1.00 91.12 170 TYR A CA 1
ATOM 1288 C C . TYR A 1 170 ? 3.328 4.677 -1.495 1.00 91.12 170 TYR A C 1
ATOM 1290 O O . TYR A 1 170 ? 3.770 3.848 -0.692 1.00 91.12 170 TYR A O 1
ATOM 1298 N N . THR A 1 171 ? 3.967 5.809 -1.786 1.00 82.56 171 THR A N 1
ATOM 1299 C CA . THR A 1 171 ? 5.177 6.233 -1.085 1.00 82.56 171 THR A CA 1
ATOM 1300 C C . THR A 1 171 ? 4.896 6.409 0.408 1.00 82.56 171 THR A C 1
ATOM 1302 O O . THR A 1 171 ? 3.797 6.798 0.835 1.00 82.56 171 THR A O 1
ATOM 1305 N N . ALA A 1 172 ? 5.892 6.092 1.234 1.00 69.94 172 ALA A N 1
ATOM 1306 C CA . ALA A 1 172 ? 5.845 6.454 2.644 1.00 69.94 172 ALA A CA 1
ATOM 1307 C C . ALA A 1 172 ? 5.812 7.988 2.746 1.00 69.94 172 ALA A C 1
ATOM 1309 O O . ALA A 1 172 ? 6.591 8.664 2.076 1.00 69.94 172 ALA A O 1
ATOM 1310 N N . ALA A 1 173 ? 4.889 8.554 3.533 1.00 66.62 173 ALA A N 1
ATOM 1311 C CA . ALA A 1 173 ? 4.892 10.008 3.714 1.00 66.62 173 ALA A CA 1
ATOM 1312 C C . ALA A 1 173 ? 6.103 10.443 4.549 1.00 66.62 173 ALA A C 1
ATOM 1314 O O . ALA A 1 173 ? 6.582 9.691 5.401 1.00 66.62 173 ALA A O 1
ATOM 1315 N N . VAL A 1 174 ? 6.549 11.674 4.307 1.00 63.69 174 VAL A N 1
ATOM 1316 C CA . VAL A 1 174 ? 7.631 12.326 5.048 1.00 63.69 174 VAL A CA 1
ATOM 1317 C C . VAL A 1 174 ? 7.246 12.429 6.536 1.00 63.69 174 VAL A C 1
ATOM 1319 O O . VAL A 1 174 ? 6.079 12.706 6.832 1.00 63.69 174 VAL A O 1
ATOM 1322 N N . PRO A 1 175 ? 8.176 12.193 7.481 1.00 63.03 175 PRO A N 1
ATOM 1323 C CA . PRO A 1 175 ? 7.920 12.384 8.908 1.00 63.03 175 PRO A CA 1
ATOM 1324 C C . PRO A 1 175 ? 7.436 13.810 9.209 1.00 63.03 175 PRO A C 1
ATOM 1326 O O . PRO A 1 175 ? 7.994 14.766 8.676 1.00 63.03 175 PRO A O 1
ATOM 1329 N N . GLY A 1 176 ? 6.433 13.968 10.079 1.00 68.06 176 GLY A N 1
ATOM 1330 C CA . GLY A 1 176 ? 6.006 15.295 10.535 1.00 68.06 176 GLY A CA 1
ATOM 1331 C C . GLY A 1 176 ? 4.586 15.333 11.088 1.00 68.06 176 GLY A C 1
ATOM 1332 O O . GLY A 1 176 ? 4.386 15.283 12.295 1.00 68.06 176 GLY A O 1
ATOM 1333 N N . GLU A 1 177 ? 3.594 15.435 10.207 1.00 72.62 177 GLU A N 1
ATOM 1334 C CA . GLU A 1 177 ? 2.232 15.838 10.599 1.00 72.62 177 GLU A CA 1
ATOM 1335 C C . GLU A 1 177 ? 1.371 14.713 11.196 1.00 72.62 177 GLU A C 1
ATOM 1337 O O . GLU A 1 177 ? 0.404 14.979 11.907 1.00 72.62 177 GLU A O 1
ATOM 1342 N N . VAL A 1 178 ? 1.723 13.455 10.922 1.00 85.06 178 VAL A N 1
ATOM 1343 C CA . VAL A 1 178 ? 0.976 12.263 11.346 1.00 85.06 178 VAL A CA 1
ATOM 1344 C C . VAL A 1 178 ? 1.952 11.254 11.957 1.00 85.06 178 VAL A C 1
ATOM 1346 O O . VAL A 1 178 ? 3.033 11.056 11.391 1.00 85.06 178 VAL A O 1
ATOM 1349 N N . PRO A 1 179 ? 1.602 10.568 13.066 1.00 89.25 179 PRO A N 1
ATOM 1350 C CA . PRO A 1 179 ? 2.424 9.488 13.603 1.00 89.25 179 PRO A CA 1
ATOM 1351 C C . PRO A 1 179 ? 2.795 8.461 12.527 1.00 89.25 179 PRO A C 1
ATOM 1353 O O . PRO A 1 179 ? 1.936 8.005 11.769 1.00 89.25 179 PRO A O 1
ATOM 1356 N N . VAL A 1 180 ? 4.073 8.070 12.473 1.00 89.12 180 VAL A N 1
ATOM 1357 C CA . VAL A 1 180 ? 4.614 7.203 11.407 1.00 89.12 180 VAL A CA 1
ATOM 1358 C C . VAL A 1 180 ? 3.822 5.899 11.277 1.00 89.12 180 VAL A C 1
ATOM 1360 O O . VAL A 1 180 ? 3.480 5.507 10.164 1.00 89.12 180 VAL A O 1
ATOM 1363 N N . ALA A 1 181 ? 3.477 5.260 12.399 1.00 89.94 181 ALA A N 1
ATOM 1364 C CA . ALA A 1 181 ? 2.691 4.028 12.408 1.00 89.94 181 ALA A CA 1
ATOM 1365 C C . ALA A 1 181 ? 1.290 4.214 11.799 1.00 89.94 181 ALA A C 1
ATOM 1367 O O . ALA A 1 181 ? 0.890 3.435 10.937 1.00 89.94 181 ALA A O 1
ATOM 1368 N N . LEU A 1 182 ? 0.585 5.295 12.151 1.00 92.75 182 LEU A N 1
ATOM 1369 C CA . LEU A 1 182 ? -0.720 5.608 11.565 1.00 92.75 182 LEU A CA 1
ATOM 1370 C C . LEU A 1 182 ? -0.601 5.878 10.061 1.00 92.75 182 LEU A C 1
ATOM 1372 O O . LEU A 1 182 ? -1.367 5.335 9.271 1.00 92.75 182 LEU A O 1
ATOM 1376 N N . ASN A 1 183 ? 0.403 6.650 9.643 1.00 91.19 183 ASN A N 1
ATOM 1377 C CA . ASN A 1 183 ? 0.655 6.937 8.231 1.00 91.19 183 ASN A CA 1
ATOM 1378 C C . ASN A 1 183 ? 0.955 5.670 7.406 1.00 91.19 183 ASN A C 1
ATOM 1380 O O . ASN A 1 183 ? 0.658 5.617 6.207 1.00 91.19 183 ASN A O 1
ATOM 1384 N N . ARG A 1 184 ? 1.511 4.625 8.038 1.00 92.00 184 ARG A N 1
ATOM 1385 C CA . ARG A 1 184 ? 1.672 3.323 7.386 1.00 92.00 184 ARG A CA 1
ATOM 1386 C C . ARG A 1 184 ? 0.319 2.702 7.043 1.00 92.00 184 ARG A C 1
ATOM 1388 O O . ARG A 1 184 ? 0.226 2.184 5.938 1.00 92.00 184 ARG A O 1
ATOM 1395 N N . LEU A 1 185 ? -0.690 2.842 7.906 1.00 94.69 185 LEU A N 1
ATOM 1396 C CA . LEU A 1 185 ? -2.031 2.254 7.774 1.00 94.69 185 LEU A CA 1
ATOM 1397 C C . LEU A 1 185 ? -2.986 3.000 6.830 1.00 94.69 185 LEU A C 1
ATOM 1399 O O . LEU A 1 185 ? -3.854 2.368 6.232 1.00 94.69 185 LEU A O 1
ATOM 1403 N N . LEU A 1 186 ? -2.844 4.321 6.666 1.00 95.19 186 LEU A N 1
ATOM 1404 C CA . LEU A 1 186 ? -3.800 5.149 5.903 1.00 95.19 186 LEU A CA 1
ATOM 1405 C C . LEU A 1 186 ? -4.141 4.657 4.480 1.00 95.19 186 LEU A C 1
ATOM 1407 O O . LEU A 1 186 ? -5.293 4.828 4.077 1.00 95.19 186 LEU A O 1
ATOM 1411 N N . PRO A 1 187 ? -3.224 4.029 3.713 1.00 95.81 187 PRO A N 1
ATOM 1412 C CA . PRO A 1 187 ? -3.572 3.455 2.413 1.00 95.81 187 PRO A CA 1
ATOM 1413 C C . PRO A 1 187 ? -4.650 2.369 2.445 1.00 95.81 187 PRO A C 1
ATOM 1415 O O . PRO A 1 187 ? -5.249 2.100 1.412 1.00 95.81 187 PRO A O 1
ATOM 1418 N N . VAL A 1 188 ? -4.860 1.718 3.591 1.00 97.38 188 VAL A N 1
ATOM 1419 C CA . VAL A 1 188 ? -5.745 0.548 3.738 1.00 97.38 188 VAL A CA 1
ATOM 1420 C C . VAL A 1 188 ? -6.786 0.707 4.843 1.00 97.38 188 VAL A C 1
ATOM 1422 O O . VAL A 1 188 ? -7.596 -0.192 5.059 1.00 97.38 188 VAL A O 1
ATOM 1425 N N . VAL A 1 189 ? -6.783 1.847 5.534 1.00 97.62 189 VAL A N 1
ATOM 1426 C CA . VAL A 1 189 ? -7.722 2.166 6.608 1.00 97.62 189 VAL A CA 1
ATOM 1427 C C . VAL A 1 189 ? -8.446 3.469 6.290 1.00 97.62 189 VAL A C 1
ATOM 1429 O O . VAL A 1 189 ? -7.812 4.499 6.059 1.00 97.62 189 VAL A O 1
ATOM 1432 N N . HIS A 1 190 ? -9.775 3.426 6.303 1.00 97.81 190 HIS A N 1
ATOM 1433 C CA . HIS A 1 190 ? -10.636 4.600 6.323 1.00 97.81 190 HIS A CA 1
ATOM 1434 C C . HIS A 1 190 ? -10.780 5.111 7.760 1.00 97.81 190 HIS A C 1
ATOM 1436 O O . HIS A 1 190 ? -10.935 4.320 8.694 1.00 97.81 190 HIS A O 1
ATOM 1442 N N . LEU A 1 191 ? -10.730 6.432 7.929 1.00 97.69 191 LEU A N 1
ATOM 1443 C CA . LEU A 1 191 ? -10.844 7.094 9.225 1.00 97.69 191 LEU A CA 1
ATOM 1444 C C . LEU A 1 191 ? -12.191 7.817 9.339 1.00 97.69 191 LEU A C 1
ATOM 1446 O O . LEU A 1 191 ? -12.617 8.427 8.357 1.00 97.69 191 LEU A O 1
ATOM 1450 N N . PRO A 1 192 ? -12.817 7.833 10.529 1.00 97.25 192 PRO A N 1
ATOM 1451 C CA . PRO A 1 192 ? -13.979 8.674 10.778 1.00 97.25 192 PRO A CA 1
ATOM 1452 C C . PRO A 1 192 ? -13.600 10.159 10.718 1.00 97.25 192 PRO A C 1
ATOM 1454 O O . PRO A 1 192 ? -12.426 10.526 10.804 1.00 97.25 192 PRO A O 1
ATOM 1457 N N . ALA A 1 193 ? -14.604 11.033 10.634 1.00 95.88 193 ALA A N 1
ATOM 1458 C CA . ALA A 1 193 ? -14.382 12.470 10.741 1.00 95.88 193 ALA A CA 1
ATOM 1459 C C . ALA A 1 193 ? -13.675 12.826 12.065 1.00 95.88 193 ALA A C 1
ATOM 1461 O O . ALA A 1 193 ? -14.021 12.317 13.134 1.00 95.88 193 ALA A O 1
ATOM 1462 N N . ALA A 1 194 ? -12.690 13.721 11.982 1.00 95.69 194 ALA A N 1
ATOM 1463 C CA . ALA A 1 194 ? -11.929 14.206 13.125 1.00 95.69 194 ALA A CA 1
ATOM 1464 C C . ALA A 1 194 ? -12.221 15.686 13.373 1.00 95.69 194 ALA A C 1
ATOM 1466 O O . ALA A 1 194 ? -12.279 16.485 12.438 1.00 95.69 194 ALA A O 1
ATOM 1467 N N . VAL A 1 195 ? -12.340 16.051 14.646 1.00 94.88 195 VAL A N 1
ATOM 1468 C CA . VAL A 1 195 ? -12.478 17.436 15.108 1.00 94.88 195 VAL A CA 1
ATOM 1469 C C . VAL A 1 195 ? -11.269 17.780 15.972 1.00 94.88 195 VAL A C 1
ATOM 1471 O O . VAL A 1 195 ? -10.796 16.942 16.749 1.00 94.88 195 VAL A O 1
ATOM 1474 N N . LYS A 1 196 ? -10.758 19.010 15.847 1.00 93.88 196 LYS A N 1
ATOM 1475 C CA . LYS A 1 196 ? -9.679 19.496 16.716 1.00 93.88 196 LYS A CA 1
ATOM 1476 C C . LYS A 1 196 ? -10.160 19.517 18.163 1.00 93.88 196 LYS A C 1
ATOM 1478 O O . LYS A 1 196 ? -11.256 19.988 18.461 1.00 93.88 196 LYS A O 1
ATOM 1483 N N . GLU A 1 197 ? -9.336 19.005 19.065 1.00 92.62 197 GLU A N 1
ATOM 1484 C CA . GLU A 1 197 ? -9.623 19.079 20.496 1.00 92.62 197 GLU A CA 1
ATOM 1485 C C . GLU A 1 197 ? -9.463 20.527 20.957 1.00 92.62 197 GLU A C 1
ATOM 1487 O O . GLU A 1 197 ? -8.380 21.103 20.830 1.00 92.62 197 GLU A O 1
ATOM 1492 N N . GLN A 1 198 ? -10.544 21.101 21.478 1.00 92.50 198 GLN A N 1
ATOM 1493 C CA . GLN A 1 198 ? -10.551 22.452 22.018 1.00 92.50 198 GLN A CA 1
ATOM 1494 C C . GLN A 1 198 ? -10.226 22.386 23.500 1.00 92.50 198 GLN A C 1
ATOM 1496 O O . GLN A 1 198 ? -10.954 21.771 24.283 1.00 92.50 198 GLN A O 1
ATOM 1501 N N . VAL A 1 199 ? -9.121 23.017 23.875 1.00 90.38 199 VAL A N 1
ATOM 1502 C CA . VAL A 1 199 ? -8.624 23.024 25.246 1.00 90.38 199 VAL A CA 1
ATOM 1503 C C . VAL A 1 199 ? -8.615 24.439 25.806 1.00 90.38 199 VAL A C 1
ATOM 1505 O O . VAL A 1 199 ? -8.093 25.366 25.188 1.00 90.38 199 VAL A O 1
ATOM 1508 N N . ALA A 1 200 ? -9.161 24.602 27.005 1.00 85.50 200 ALA A N 1
ATOM 1509 C CA . ALA A 1 200 ? -8.945 25.789 27.818 1.00 85.50 200 ALA A CA 1
ATOM 1510 C C . ALA A 1 200 ? -7.841 25.503 28.836 1.00 85.50 200 ALA A C 1
ATOM 1512 O O . ALA A 1 200 ? -7.779 24.426 29.440 1.00 85.50 200 ALA A O 1
ATOM 1513 N N . ARG A 1 201 ? -6.969 26.491 29.037 1.00 76.56 201 ARG A N 1
ATOM 1514 C CA . ARG A 1 201 ? -5.976 26.479 30.109 1.00 76.56 201 ARG A CA 1
ATOM 1515 C C . ARG A 1 201 ? -6.058 27.795 30.868 1.00 76.56 201 ARG A C 1
ATOM 1517 O O . ARG A 1 201 ? -5.687 28.834 30.330 1.00 76.56 201 ARG A O 1
ATOM 1524 N N . SER A 1 202 ? -6.512 27.722 32.112 1.00 69.62 202 SER A N 1
ATOM 1525 C CA . SER A 1 202 ? -6.429 28.819 33.076 1.00 69.62 202 SER A CA 1
ATOM 1526 C C . SER A 1 202 ? -5.151 28.665 33.908 1.00 69.62 202 SER A C 1
ATOM 1528 O O . SER A 1 202 ? -4.664 27.551 34.119 1.00 69.62 202 SER A O 1
ATOM 1530 N N . MET A 1 203 ? -4.554 29.778 34.346 1.00 60.69 203 MET A N 1
ATOM 1531 C CA . MET A 1 203 ? -3.339 29.745 35.172 1.00 60.69 203 MET A CA 1
ATOM 1532 C C . MET A 1 203 ? -3.598 28.966 36.470 1.00 60.69 203 MET A C 1
ATOM 1534 O O . MET A 1 203 ? -4.431 29.371 37.272 1.00 60.69 203 MET A O 1
ATOM 1538 N N . GLY A 1 204 ? -2.873 27.859 36.669 1.00 60.50 204 GLY A N 1
ATOM 1539 C CA . GLY A 1 204 ? -2.969 27.010 37.864 1.00 60.50 204 GLY A CA 1
ATOM 1540 C C . GLY A 1 204 ? -3.968 25.847 37.786 1.00 60.50 204 GLY A C 1
ATOM 1541 O O . GLY A 1 204 ? -4.006 25.046 38.714 1.00 60.50 204 GLY A O 1
ATOM 1542 N N . GLU A 1 205 ? -4.730 25.707 36.696 1.00 65.69 205 GLU A N 1
ATOM 1543 C CA . GLU A 1 205 ? -5.714 24.626 36.518 1.00 65.69 205 GLU A CA 1
ATOM 1544 C C . GLU A 1 205 ? -5.230 23.549 35.526 1.00 65.69 205 GLU A C 1
ATOM 1546 O O . GLU A 1 205 ? -4.365 23.785 34.671 1.00 65.69 205 GLU A O 1
ATOM 1551 N N . SER A 1 206 ? -5.785 22.337 35.648 1.00 76.00 206 SER A N 1
ATOM 1552 C CA . SER A 1 206 ? -5.586 21.264 34.671 1.00 76.00 206 SER A CA 1
ATOM 1553 C C . SER A 1 206 ? -6.214 21.634 33.323 1.00 76.00 206 SER A C 1
ATOM 1555 O O . SER A 1 206 ? -7.153 22.423 33.239 1.00 76.00 206 SER A O 1
ATOM 1557 N N . VAL A 1 207 ? -5.671 21.074 32.238 1.00 82.88 207 VAL A N 1
ATOM 1558 C CA . VAL A 1 207 ? -6.207 21.289 30.887 1.00 82.88 207 VAL A CA 1
ATOM 1559 C C . VAL A 1 207 ? -7.645 20.774 30.833 1.00 82.88 207 VAL A C 1
ATOM 1561 O O . VAL A 1 207 ? -7.885 19.590 31.075 1.00 82.88 207 VAL A O 1
ATOM 1564 N N . LYS A 1 208 ? -8.588 21.657 30.497 1.00 84.81 208 LYS A N 1
ATOM 1565 C CA . LYS A 1 208 ? -10.008 21.327 30.365 1.00 84.81 208 LYS A CA 1
ATOM 1566 C C . LYS A 1 208 ? -10.369 21.186 28.893 1.00 84.81 208 LYS A C 1
ATOM 1568 O O . LYS A 1 208 ? -10.146 22.107 28.109 1.00 84.81 208 LYS A O 1
ATOM 1573 N N . VAL A 1 209 ? -10.942 20.044 28.532 1.00 89.88 209 VAL A N 1
ATOM 1574 C CA . VAL A 1 209 ? -11.457 19.777 27.184 1.00 89.88 209 VAL A CA 1
ATOM 1575 C C . VAL A 1 209 ? -12.869 20.350 27.074 1.00 89.88 209 VAL A C 1
ATOM 1577 O 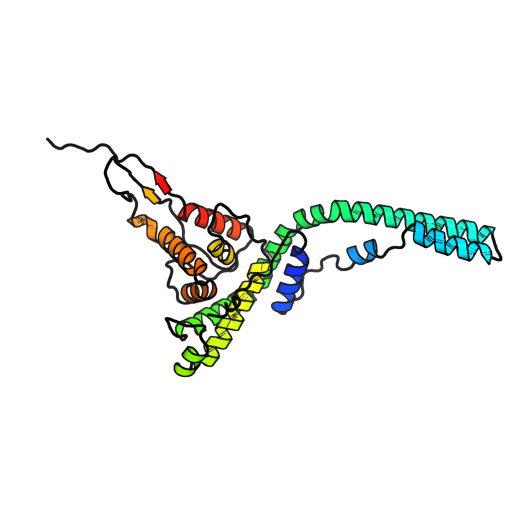O . VAL A 1 209 ? -13.725 20.050 27.904 1.00 89.88 209 VAL A O 1
ATOM 1580 N N . LEU A 1 210 ? -13.107 21.200 26.076 1.00 88.69 210 LEU A N 1
ATOM 1581 C CA . LEU A 1 210 ? -14.361 21.945 25.926 1.00 88.69 210 LEU A CA 1
ATOM 1582 C C . LEU A 1 210 ? -15.383 21.245 25.022 1.00 88.69 210 LEU A C 1
ATOM 1584 O O . LEU A 1 210 ? -16.582 21.434 25.201 1.00 88.69 210 LEU A O 1
ATOM 1588 N N . ASN A 1 211 ? -14.930 20.437 24.062 1.00 91.88 211 ASN A N 1
ATOM 1589 C CA . ASN A 1 211 ? -15.771 19.822 23.028 1.00 91.88 211 ASN A CA 1
ATOM 1590 C C . ASN A 1 211 ? -15.822 18.288 23.113 1.00 91.88 211 ASN A C 1
ATOM 1592 O O . ASN A 1 211 ? -15.899 17.610 22.093 1.00 91.88 211 ASN A O 1
ATOM 1596 N N . GLU A 1 212 ? -15.793 17.750 24.333 1.00 90.69 212 GLU A N 1
ATOM 1597 C CA . GLU A 1 212 ? -15.702 16.320 24.657 1.00 90.69 212 GLU A CA 1
ATOM 1598 C C . GLU A 1 212 ? -16.651 15.417 23.847 1.00 90.69 212 GLU A C 1
ATOM 1600 O O . GLU A 1 212 ? -16.224 14.402 23.295 1.00 90.69 212 GLU A O 1
ATOM 1605 N N . SER A 1 213 ? -17.923 15.807 23.730 1.00 91.25 213 SER A N 1
ATOM 1606 C CA . SER A 1 213 ? -18.964 15.041 23.031 1.00 91.25 213 SER A CA 1
ATOM 1607 C C . SER A 1 213 ? -18.721 14.885 21.526 1.00 91.25 213 SER A C 1
ATOM 1609 O O . SER A 1 213 ? -19.295 13.991 20.911 1.00 91.25 213 SER A O 1
ATOM 1611 N N . SER A 1 214 ? -17.862 15.717 20.933 1.00 91.38 214 SER A N 1
ATOM 1612 C CA . SER A 1 214 ? -17.535 15.699 19.502 1.00 91.38 214 SER A CA 1
ATOM 1613 C C . SER A 1 214 ? -16.224 14.966 19.191 1.00 91.38 214 SER A C 1
ATOM 1615 O O . SER A 1 214 ? -15.796 14.940 18.038 1.00 91.38 214 SER A O 1
ATOM 1617 N N . LEU A 1 215 ? -15.549 14.390 20.197 1.00 94.12 215 LEU A N 1
ATOM 1618 C CA . LEU A 1 215 ? -14.202 13.823 20.047 1.00 94.12 215 LEU A CA 1
ATOM 1619 C C . LEU A 1 215 ? -14.161 12.313 19.808 1.00 94.12 215 LEU A C 1
ATOM 1621 O O . LEU A 1 215 ? -13.062 11.764 19.739 1.00 94.12 215 LEU A O 1
ATOM 1625 N N . THR A 1 216 ? -15.297 11.631 19.653 1.00 95.31 216 THR A N 1
ATOM 1626 C CA . THR A 1 216 ? -15.343 10.170 19.463 1.00 95.31 216 THR A CA 1
ATOM 1627 C C . THR A 1 216 ? -14.434 9.699 18.320 1.00 95.31 216 THR A C 1
ATOM 1629 O O . THR A 1 216 ? -13.521 8.905 18.550 1.00 95.31 216 THR A O 1
ATOM 1632 N N . GLY A 1 217 ? -14.584 10.270 17.116 1.00 95.19 217 GLY A N 1
ATOM 1633 C CA . GLY A 1 217 ? -13.728 9.943 15.966 1.00 95.19 217 GLY A CA 1
ATOM 1634 C C . GLY A 1 217 ? -12.259 10.323 16.185 1.00 95.19 217 GLY A C 1
ATOM 1635 O O . GLY A 1 217 ? -11.355 9.527 15.929 1.00 95.19 217 GLY A O 1
ATOM 1636 N N . THR A 1 218 ? -12.003 11.502 16.760 1.00 96.38 218 THR A N 1
ATOM 1637 C CA . THR A 1 218 ? -10.648 11.963 17.111 1.00 96.38 218 THR A CA 1
ATOM 1638 C C . THR A 1 218 ? -9.942 11.006 18.077 1.00 96.38 218 THR A C 1
ATOM 1640 O O . THR A 1 218 ? -8.761 10.701 17.900 1.00 96.38 218 THR A O 1
ATOM 1643 N N . ARG A 1 219 ? -10.652 10.492 19.086 1.00 96.44 219 ARG A N 1
ATOM 1644 C CA . ARG A 1 219 ? -10.125 9.531 20.063 1.00 96.44 219 ARG A CA 1
ATOM 1645 C C . ARG A 1 219 ? -9.875 8.166 19.449 1.00 96.44 219 ARG A C 1
ATOM 1647 O O . ARG A 1 219 ? -8.815 7.605 19.705 1.00 96.44 219 ARG A O 1
ATOM 1654 N N . ALA A 1 220 ? -10.782 7.676 18.604 1.00 97.56 220 ALA A N 1
ATOM 1655 C CA . ALA A 1 220 ? -10.590 6.423 17.878 1.00 97.56 220 ALA A CA 1
ATOM 1656 C C . ALA A 1 220 ? -9.311 6.457 17.020 1.00 97.56 220 ALA A C 1
ATOM 1658 O O . ALA A 1 220 ? -8.511 5.525 17.069 1.00 97.56 220 ALA A O 1
ATOM 1659 N N . ILE A 1 221 ? -9.059 7.565 16.309 1.00 97.81 221 ILE A N 1
ATOM 1660 C CA . ILE A 1 221 ? -7.846 7.750 15.493 1.00 97.81 221 ILE A CA 1
ATOM 1661 C C . ILE A 1 221 ? -6.579 7.781 16.359 1.00 97.81 221 ILE A C 1
ATOM 1663 O O . ILE A 1 221 ? -5.567 7.181 15.994 1.00 97.81 221 ILE A O 1
ATOM 1667 N N . ARG A 1 222 ? -6.612 8.469 17.507 1.00 96.62 222 ARG A N 1
ATOM 1668 C CA . ARG A 1 222 ? -5.467 8.523 18.434 1.00 96.62 222 ARG A CA 1
ATOM 1669 C C . ARG A 1 222 ? -5.184 7.171 19.081 1.00 96.62 222 ARG A C 1
ATOM 1671 O O . ARG A 1 222 ? -4.019 6.801 19.188 1.00 96.62 222 ARG A O 1
ATOM 1678 N N . GLN A 1 223 ? -6.226 6.436 19.471 1.00 97.75 223 GLN A N 1
ATOM 1679 C CA . GLN A 1 223 ? -6.086 5.086 20.013 1.00 97.75 223 GLN A CA 1
ATOM 1680 C C . GLN A 1 223 ? -5.482 4.149 18.964 1.00 97.75 223 GLN A C 1
ATOM 1682 O O . GLN A 1 223 ? -4.506 3.467 19.253 1.00 97.75 223 GLN A O 1
ATOM 1687 N N . LEU A 1 224 ? -5.980 4.191 17.722 1.00 97.94 224 LEU A N 1
ATOM 1688 C CA . LEU A 1 224 ? -5.394 3.443 16.610 1.00 97.94 224 LEU A CA 1
ATOM 1689 C C . LEU A 1 224 ? -3.911 3.784 16.413 1.00 97.94 224 LEU A C 1
ATOM 1691 O O . LEU A 1 224 ? -3.098 2.889 16.207 1.00 97.94 224 LEU A O 1
ATOM 1695 N N . ALA A 1 225 ? -3.543 5.068 16.469 1.00 96.25 225 ALA A N 1
ATOM 1696 C CA . ALA A 1 225 ? -2.154 5.494 16.315 1.00 96.25 225 ALA A CA 1
ATOM 1697 C C . ALA A 1 225 ? -1.247 4.974 17.442 1.00 96.25 225 ALA A C 1
ATOM 1699 O O . ALA A 1 225 ? -0.107 4.594 17.169 1.00 96.25 225 ALA A O 1
ATOM 1700 N N . ALA A 1 226 ? -1.743 4.968 18.683 1.00 96.75 226 ALA A N 1
ATOM 1701 C CA . ALA A 1 226 ? -1.033 4.427 19.836 1.00 96.75 226 ALA A CA 1
ATOM 1702 C C . ALA A 1 226 ? -0.846 2.909 19.706 1.00 96.75 226 ALA A C 1
ATOM 1704 O O . ALA A 1 226 ? 0.280 2.431 19.792 1.00 96.75 226 ALA A O 1
ATOM 1705 N N . ASP A 1 227 ? -1.913 2.174 19.393 1.00 96.56 227 ASP A N 1
ATOM 1706 C CA . ASP A 1 227 ? -1.862 0.716 19.252 1.00 96.56 227 ASP A CA 1
ATOM 1707 C C . ASP A 1 227 ? -0.970 0.295 18.076 1.00 96.56 227 ASP A C 1
ATOM 1709 O O . ASP A 1 227 ? -0.143 -0.600 18.213 1.00 96.56 227 ASP A O 1
ATOM 1713 N N . ALA A 1 228 ? -1.063 0.988 16.936 1.00 95.12 228 ALA A N 1
ATOM 1714 C CA . ALA A 1 228 ? -0.246 0.697 15.757 1.00 95.12 228 ALA A CA 1
ATOM 1715 C C . ALA A 1 228 ? 1.247 0.987 15.964 1.00 95.12 228 ALA A C 1
ATOM 1717 O O . ALA A 1 228 ? 2.084 0.444 15.241 1.00 95.12 228 ALA A O 1
ATOM 1718 N N . LYS A 1 229 ? 1.586 1.879 16.903 1.00 93.88 229 LYS A N 1
ATOM 1719 C CA . LYS A 1 229 ? 2.975 2.149 17.284 1.00 93.88 229 LYS A CA 1
ATOM 1720 C C . LYS A 1 229 ? 3.578 0.962 18.037 1.00 93.88 229 LYS A C 1
ATOM 1722 O O . LYS A 1 229 ? 4.755 0.682 17.828 1.00 93.88 229 LYS A O 1
ATOM 1727 N N . GLU A 1 230 ? 2.789 0.304 18.881 1.00 93.69 230 GLU A N 1
ATOM 1728 C CA . GLU A 1 230 ? 3.214 -0.877 19.636 1.00 93.69 230 GLU A CA 1
ATOM 1729 C C . GLU A 1 230 ? 3.225 -2.127 18.745 1.00 93.69 230 GLU A C 1
ATOM 1731 O O . GLU A 1 230 ? 4.228 -2.836 18.687 1.00 93.69 230 GLU A O 1
ATOM 1736 N N . ASP A 1 231 ? 2.139 -2.368 18.004 1.00 93.81 231 ASP A N 1
ATOM 1737 C CA . ASP A 1 231 ? 2.007 -3.491 17.074 1.00 93.81 231 ASP A CA 1
ATOM 1738 C C . ASP A 1 231 ? 1.015 -3.153 15.944 1.00 93.81 231 ASP A C 1
ATOM 1740 O O . ASP A 1 231 ? -0.208 -3.109 16.118 1.00 93.81 231 ASP A O 1
ATOM 1744 N N . ILE A 1 232 ? 1.558 -2.923 14.746 1.00 94.38 232 ILE A N 1
ATOM 1745 C CA . ILE A 1 232 ? 0.776 -2.554 13.561 1.00 94.38 232 ILE A CA 1
ATOM 1746 C C . ILE A 1 232 ? -0.132 -3.688 13.063 1.00 94.38 232 ILE A C 1
ATOM 1748 O O . ILE A 1 232 ? -1.211 -3.416 12.528 1.00 94.38 232 ILE A O 1
ATOM 1752 N N . ASP A 1 233 ? 0.274 -4.946 13.251 1.00 96.19 233 ASP A N 1
ATOM 1753 C CA . ASP A 1 233 ? -0.504 -6.105 12.820 1.00 96.19 233 ASP A CA 1
ATOM 1754 C C . ASP A 1 233 ? -1.699 -6.314 13.752 1.00 96.19 233 ASP A C 1
ATOM 1756 O O . ASP A 1 233 ? -2.832 -6.511 13.295 1.00 96.19 233 ASP A O 1
ATOM 1760 N N . LEU A 1 234 ? -1.470 -6.200 15.065 1.00 95.88 234 LEU A N 1
ATOM 1761 C CA . LEU A 1 234 ? -2.532 -6.246 16.067 1.00 95.88 234 LEU A CA 1
ATOM 1762 C C . LEU A 1 234 ? -3.530 -5.099 15.878 1.00 95.88 234 LEU A C 1
ATOM 1764 O O . LEU A 1 234 ? -4.740 -5.327 15.943 1.00 95.88 234 LEU A O 1
ATOM 1768 N N . ALA A 1 235 ? -3.050 -3.887 15.590 1.00 96.75 235 ALA A N 1
ATOM 1769 C CA . ALA A 1 235 ? -3.915 -2.747 15.299 1.00 96.75 235 ALA A CA 1
ATOM 1770 C C . ALA A 1 235 ? -4.832 -3.022 14.093 1.00 96.75 235 ALA A C 1
ATOM 1772 O O . ALA A 1 235 ? -6.038 -2.793 14.178 1.00 96.75 235 ALA A O 1
ATOM 1773 N N . LEU A 1 236 ? -4.314 -3.591 12.997 1.00 97.69 236 LEU A N 1
ATOM 1774 C CA . LEU A 1 236 ? -5.134 -3.975 11.837 1.00 97.69 236 LEU A CA 1
ATOM 1775 C C . LEU A 1 236 ? -6.154 -5.074 12.157 1.00 97.69 236 LEU A C 1
ATOM 1777 O O . LEU A 1 236 ? -7.289 -5.014 11.678 1.00 97.69 236 LEU A O 1
ATOM 1781 N N . ILE A 1 237 ? -5.792 -6.052 12.988 1.00 97.81 237 ILE A N 1
ATOM 1782 C CA . ILE A 1 237 ? -6.733 -7.070 13.479 1.00 97.81 237 ILE A CA 1
ATOM 1783 C C . ILE A 1 237 ? -7.844 -6.417 14.308 1.00 97.81 237 ILE A C 1
ATOM 1785 O O . ILE A 1 237 ? -9.014 -6.752 14.135 1.00 97.81 237 ILE A O 1
ATOM 1789 N N . ASN A 1 238 ? -7.509 -5.452 15.164 1.00 97.81 238 ASN A N 1
ATOM 1790 C CA . ASN A 1 238 ? -8.479 -4.719 15.975 1.00 97.81 238 ASN A CA 1
ATOM 1791 C C . ASN A 1 238 ? -9.384 -3.807 15.128 1.00 97.81 238 ASN A C 1
ATOM 1793 O O . ASN A 1 238 ? -10.582 -3.725 15.404 1.00 97.81 238 ASN A O 1
ATOM 1797 N N . VAL A 1 239 ? -8.872 -3.211 14.043 1.00 98.19 239 VAL A N 1
ATOM 1798 C CA . VAL A 1 239 ? -9.710 -2.551 13.021 1.00 98.19 239 VAL A CA 1
ATOM 1799 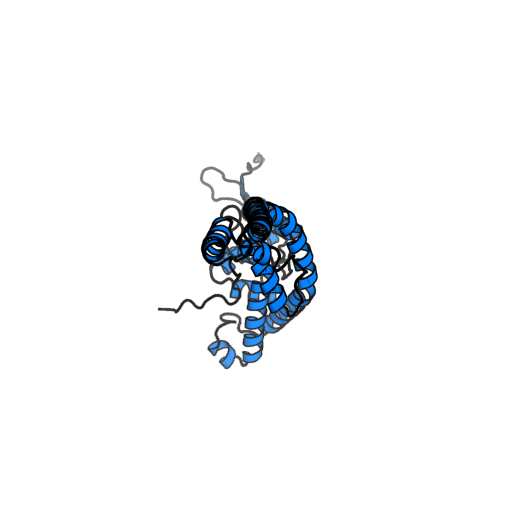C C . VAL A 1 239 ? -10.675 -3.565 12.409 1.00 98.19 239 VAL A C 1
ATOM 1801 O O . VAL A 1 239 ? -11.874 -3.312 12.342 1.00 98.19 239 VAL A O 1
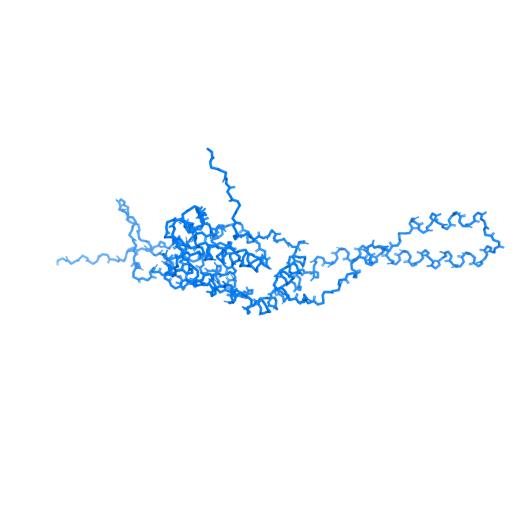ATOM 1804 N N . ALA A 1 240 ? -10.188 -4.749 12.030 1.00 97.81 240 ALA A N 1
ATOM 1805 C CA . ALA A 1 240 ? -11.017 -5.799 11.442 1.00 97.81 240 ALA A CA 1
ATOM 1806 C C . ALA A 1 240 ? -12.083 -6.352 12.412 1.00 97.81 240 ALA A C 1
ATOM 1808 O O . ALA A 1 240 ? -13.136 -6.807 11.962 1.00 97.81 240 ALA A O 1
ATOM 1809 N N . ARG A 1 241 ? -11.833 -6.293 13.728 1.00 97.44 241 ARG A N 1
ATOM 1810 C CA . ARG A 1 241 ? -12.795 -6.615 14.799 1.00 97.44 241 ARG A CA 1
ATOM 1811 C C . ARG A 1 241 ? -13.791 -5.487 15.087 1.00 97.44 241 ARG A C 1
ATOM 1813 O O . ARG A 1 241 ? -14.802 -5.749 15.730 1.00 97.44 241 ARG A O 1
ATOM 1820 N N . GLY A 1 242 ? -13.529 -4.265 14.620 1.00 96.81 242 GLY A N 1
ATOM 1821 C CA . GLY A 1 242 ? -14.357 -3.088 14.893 1.00 96.81 242 GLY A CA 1
ATOM 1822 C C . GLY A 1 242 ? -14.098 -2.445 16.259 1.00 96.81 242 GLY A C 1
ATOM 1823 O O . GLY A 1 242 ? -15.002 -1.838 16.819 1.00 96.81 242 GLY A O 1
ATOM 1824 N N . HIS A 1 243 ? -12.889 -2.580 16.816 1.00 96.94 243 HIS A N 1
ATOM 1825 C CA . HIS A 1 243 ? -12.541 -2.000 18.124 1.00 96.94 243 HIS A CA 1
ATOM 1826 C C . HIS A 1 243 ? -12.441 -0.466 18.113 1.00 96.94 243 HIS A C 1
ATOM 1828 O O . HIS A 1 243 ? -12.535 0.160 19.165 1.00 96.94 243 HIS A O 1
ATOM 1834 N N . TYR A 1 244 ? -12.235 0.142 16.943 1.00 97.38 244 TYR A N 1
ATOM 1835 C CA . TYR A 1 244 ? -12.128 1.590 16.787 1.00 97.38 244 TYR A CA 1
ATOM 1836 C C . TYR A 1 244 ? -13.371 2.110 16.064 1.00 97.38 244 TYR A C 1
ATOM 1838 O O . TYR A 1 244 ? -13.613 1.767 14.906 1.00 97.38 244 TYR A O 1
ATOM 1846 N N . GLU A 1 245 ? -14.164 2.937 16.741 1.00 95.06 245 GLU A N 1
ATOM 1847 C CA . GLU A 1 245 ? -15.426 3.438 16.200 1.00 95.06 245 GLU A CA 1
ATOM 1848 C C . GLU A 1 245 ? -15.220 4.217 14.890 1.00 95.06 245 GLU A C 1
ATOM 1850 O O . GLU A 1 245 ? -14.406 5.137 14.814 1.00 95.06 245 GLU A O 1
ATOM 1855 N N . GLY A 1 246 ? -15.949 3.822 13.840 1.00 95.50 246 GLY A N 1
ATOM 1856 C CA . GLY A 1 246 ? -15.913 4.456 12.517 1.00 95.50 246 GLY A CA 1
ATOM 1857 C C . GLY A 1 246 ? -14.649 4.198 11.684 1.00 95.50 246 GLY A C 1
ATOM 1858 O O . GLY A 1 246 ? -14.590 4.620 10.530 1.00 95.50 246 GLY A O 1
ATOM 1859 N N . VAL A 1 247 ? -13.654 3.485 12.217 1.00 98.12 247 VAL A N 1
ATOM 1860 C CA . VAL A 1 247 ? -12.458 3.079 11.467 1.00 98.12 247 VAL A CA 1
ATOM 1861 C C . VAL A 1 247 ? -12.735 1.757 10.753 1.00 98.12 247 VAL A C 1
ATOM 1863 O O . VAL A 1 247 ? -13.162 0.785 11.376 1.00 98.12 247 VAL A O 1
ATOM 1866 N N . THR A 1 248 ? -12.467 1.686 9.449 1.00 98.00 248 THR A N 1
ATOM 1867 C CA . THR A 1 248 ? -12.727 0.478 8.642 1.00 98.00 248 THR A CA 1
ATOM 1868 C C . THR A 1 248 ? -11.590 0.177 7.669 1.00 98.00 248 THR A C 1
ATOM 1870 O O . THR A 1 248 ? -10.766 1.041 7.375 1.00 98.00 248 THR A O 1
ATOM 1873 N N . LEU A 1 249 ? -11.519 -1.060 7.168 1.00 98.31 249 LEU A N 1
ATOM 1874 C CA . LEU A 1 249 ? -10.571 -1.439 6.118 1.00 98.31 249 LEU A CA 1
ATOM 1875 C C . LEU A 1 249 ? -11.097 -0.980 4.754 1.00 98.31 249 LEU A C 1
ATOM 1877 O O . LEU A 1 249 ? -12.163 -1.417 4.326 1.00 98.31 249 LEU A O 1
ATOM 1881 N N . ALA A 1 250 ? -10.330 -0.142 4.065 1.00 97.50 250 ALA A N 1
ATOM 1882 C CA . ALA A 1 250 ? -10.623 0.320 2.712 1.00 97.50 250 ALA A CA 1
ATOM 1883 C C . ALA A 1 250 ? -9.325 0.733 2.017 1.00 97.50 250 ALA A C 1
ATOM 1885 O O . ALA A 1 250 ? -8.546 1.505 2.583 1.00 97.50 250 ALA A O 1
ATOM 1886 N N . VAL A 1 251 ? -9.102 0.281 0.783 1.00 96.25 251 VAL A N 1
ATOM 1887 C CA . VAL A 1 251 ? -8.017 0.823 -0.044 1.00 96.25 251 VAL A CA 1
ATOM 1888 C C . VAL A 1 251 ? -8.321 2.288 -0.362 1.00 96.25 251 VAL A C 1
ATOM 1890 O O . VAL A 1 251 ? -9.479 2.653 -0.544 1.00 96.25 251 VAL A O 1
ATOM 1893 N N . ALA A 1 252 ? -7.315 3.153 -0.303 1.00 96.25 252 ALA A N 1
ATOM 1894 C CA . ALA A 1 252 ? -7.459 4.557 -0.672 1.00 96.25 252 ALA A CA 1
ATOM 1895 C C . ALA A 1 252 ? -7.270 4.735 -2.176 1.00 96.25 252 ALA A C 1
ATOM 1897 O O . ALA A 1 252 ? -6.457 4.036 -2.765 1.00 96.25 252 ALA A O 1
ATOM 1898 N N . THR A 1 253 ? -7.926 5.725 -2.773 1.00 94.69 253 THR A N 1
ATOM 1899 C CA . THR A 1 253 ? -7.408 6.392 -3.980 1.00 94.69 253 THR A CA 1
ATOM 1900 C C . THR A 1 253 ? -6.362 7.450 -3.583 1.00 94.69 253 THR A C 1
ATOM 1902 O O . THR A 1 253 ? -6.243 7.788 -2.398 1.00 94.69 253 THR A O 1
ATOM 1905 N N . PRO A 1 254 ? -5.582 8.029 -4.520 1.00 92.50 254 PRO A N 1
ATOM 1906 C CA . PRO A 1 254 ? -4.655 9.114 -4.187 1.00 92.50 254 PRO A CA 1
ATOM 1907 C C . PRO A 1 254 ? -5.319 10.323 -3.509 1.00 92.50 254 PRO A C 1
ATOM 1909 O O . PRO A 1 254 ? -4.735 10.897 -2.588 1.00 92.50 254 PRO A O 1
ATOM 1912 N N . ASP A 1 255 ? -6.525 10.705 -3.937 1.00 93.19 255 ASP A N 1
ATOM 1913 C CA . ASP A 1 255 ? -7.270 11.821 -3.343 1.00 93.19 255 ASP A CA 1
ATOM 1914 C C . ASP A 1 255 ? -7.793 11.458 -1.950 1.00 93.19 255 ASP A C 1
ATOM 1916 O O . ASP A 1 255 ? -7.585 12.210 -0.995 1.00 93.19 255 ASP A O 1
ATOM 1920 N N . GLU A 1 256 ? -8.359 10.259 -1.787 1.00 95.81 256 GLU A N 1
ATOM 1921 C CA . GLU A 1 256 ? -8.777 9.769 -0.472 1.00 95.81 256 GLU A CA 1
ATOM 1922 C C . GLU A 1 256 ? -7.607 9.663 0.505 1.00 95.81 256 GLU A C 1
ATOM 1924 O O . GLU A 1 256 ? -7.761 9.976 1.681 1.00 95.81 256 GLU A O 1
ATOM 1929 N N . LEU A 1 257 ? -6.424 9.239 0.051 1.00 94.06 257 LEU A N 1
ATOM 1930 C CA . LEU A 1 257 ? -5.246 9.157 0.909 1.00 94.06 257 LEU A CA 1
ATOM 1931 C C . LEU A 1 257 ? -4.823 10.546 1.405 1.00 94.06 257 LEU A C 1
ATOM 1933 O O . LEU A 1 257 ? -4.412 10.682 2.560 1.00 94.06 257 LEU A O 1
ATOM 1937 N N . ARG A 1 258 ? -4.934 11.581 0.560 1.00 92.69 258 ARG A N 1
ATOM 1938 C CA . ARG A 1 258 ? -4.693 12.972 0.978 1.00 92.69 258 ARG A CA 1
ATOM 1939 C C . ARG A 1 258 ? -5.710 13.414 2.027 1.00 92.69 258 ARG A C 1
ATOM 1941 O O . ARG A 1 258 ? -5.301 13.991 3.033 1.00 92.69 258 ARG A O 1
ATOM 1948 N N . GLU A 1 259 ? -6.989 13.095 1.845 1.00 94.94 259 GLU A N 1
ATOM 1949 C CA . GLU A 1 259 ? -8.027 13.402 2.838 1.00 94.94 259 GLU A CA 1
ATOM 1950 C C . GLU A 1 259 ? -7.808 12.651 4.156 1.00 94.94 259 GLU A C 1
ATOM 1952 O O . GLU A 1 259 ? -7.747 13.271 5.215 1.00 94.94 259 GLU A O 1
ATOM 1957 N N . ARG A 1 260 ? -7.539 11.341 4.112 1.00 95.38 260 ARG A N 1
ATOM 1958 C CA . ARG A 1 260 ? -7.213 10.530 5.300 1.00 95.38 260 ARG A CA 1
ATOM 1959 C C . ARG A 1 260 ? -6.019 11.105 6.070 1.00 95.38 260 ARG A C 1
ATOM 1961 O O . ARG A 1 260 ? -6.041 11.125 7.300 1.00 95.38 260 ARG A O 1
ATOM 1968 N N . ARG A 1 261 ? -4.993 11.619 5.374 1.00 94.06 261 ARG A N 1
ATOM 1969 C CA . ARG A 1 261 ? -3.859 12.326 6.003 1.00 94.06 261 ARG A CA 1
ATOM 1970 C C . ARG A 1 261 ? -4.306 13.613 6.695 1.00 94.06 261 ARG A C 1
ATOM 1972 O O . ARG A 1 261 ? -3.951 13.806 7.851 1.00 94.06 261 ARG A O 1
ATOM 1979 N N . ARG A 1 262 ? -5.123 14.452 6.048 1.00 93.81 262 ARG A N 1
ATOM 1980 C CA . ARG A 1 262 ? -5.677 15.680 6.657 1.00 93.81 262 ARG A CA 1
ATOM 1981 C C . ARG A 1 262 ? -6.514 15.378 7.900 1.00 93.81 262 ARG A C 1
ATOM 1983 O O . ARG A 1 262 ? -6.371 16.063 8.915 1.00 93.81 262 ARG A O 1
ATOM 1990 N N . THR A 1 263 ? -7.340 14.334 7.855 1.00 96.00 263 THR A N 1
ATOM 1991 C CA . THR A 1 263 ? -8.129 13.855 8.998 1.00 96.00 263 THR A CA 1
ATOM 1992 C C . THR A 1 263 ? -7.226 13.384 10.137 1.00 96.00 263 THR A C 1
ATOM 1994 O O . THR A 1 263 ? -7.422 13.783 11.285 1.00 96.00 263 THR A O 1
ATOM 1997 N N . ALA A 1 264 ? -6.189 12.600 9.830 1.00 95.25 264 ALA A N 1
ATOM 1998 C CA . ALA A 1 264 ? -5.215 12.134 10.813 1.00 95.25 264 ALA A CA 1
ATOM 1999 C C . ALA A 1 264 ? -4.432 13.289 11.463 1.00 95.25 264 ALA A C 1
ATOM 2001 O O . ALA A 1 264 ? -4.274 13.301 12.686 1.00 95.25 264 ALA A O 1
ATOM 2002 N N . THR A 1 265 ? -3.995 14.277 10.674 1.00 94.12 265 THR A N 1
ATOM 2003 C CA . THR A 1 265 ? -3.355 15.504 11.170 1.00 94.12 265 THR A CA 1
ATOM 2004 C C . THR A 1 265 ? -4.308 16.267 12.090 1.00 94.12 265 THR A C 1
ATOM 2006 O O . THR A 1 265 ? -3.944 16.607 13.213 1.00 94.12 265 THR A O 1
ATOM 2009 N N . THR A 1 266 ? -5.560 16.468 11.663 1.00 94.69 266 THR A N 1
ATOM 2010 C CA . THR A 1 266 ? -6.598 17.141 12.461 1.00 94.69 266 THR A CA 1
ATOM 2011 C C . THR A 1 266 ? -6.815 16.454 13.807 1.00 94.69 266 THR A C 1
ATOM 2013 O O . THR A 1 266 ? -6.856 17.130 14.833 1.00 94.69 266 THR A O 1
ATOM 2016 N N . ALA A 1 267 ? -6.873 15.120 13.833 1.00 95.19 267 ALA A N 1
ATOM 2017 C CA . ALA A 1 267 ? -7.049 14.361 15.066 1.00 95.19 267 ALA A CA 1
ATOM 2018 C C . ALA A 1 267 ? -5.912 14.593 16.079 1.00 95.19 267 ALA A C 1
ATOM 2020 O O . ALA A 1 267 ? -6.147 14.548 17.285 1.00 95.19 267 ALA A O 1
ATOM 2021 N N . HIS A 1 268 ? -4.688 14.867 15.623 1.00 92.81 268 HIS A N 1
ATOM 2022 C CA . HIS A 1 268 ? -3.526 15.094 16.492 1.00 92.81 268 HIS A CA 1
ATOM 2023 C C . HIS A 1 268 ? -3.283 16.571 16.825 1.00 92.81 268 HIS A C 1
ATOM 2025 O O . HIS A 1 268 ? -2.389 16.884 17.610 1.00 92.81 268 HIS A O 1
ATOM 2031 N N . GLN A 1 269 ? -4.096 17.479 16.285 1.00 91.88 269 GLN A N 1
ATOM 2032 C CA . GLN A 1 269 ? -4.044 18.894 16.626 1.00 91.88 269 GLN A CA 1
ATOM 2033 C C . GLN A 1 269 ? -4.919 19.214 17.840 1.00 91.88 269 GLN A C 1
ATOM 2035 O O . GLN A 1 269 ? -5.973 18.614 18.075 1.00 91.88 269 GLN A O 1
ATOM 2040 N N . ARG A 1 270 ? -4.467 20.212 18.601 1.00 90.50 270 ARG A N 1
ATOM 2041 C CA . ARG A 1 270 ? -5.219 20.853 19.678 1.00 90.50 270 ARG A CA 1
ATOM 2042 C C . ARG A 1 270 ? -5.325 22.338 19.387 1.00 90.50 270 ARG A C 1
ATOM 2044 O O . ARG A 1 270 ? -4.368 22.942 18.908 1.00 90.50 270 ARG A O 1
ATOM 2051 N N . GLU A 1 271 ? -6.476 22.908 19.689 1.00 90.69 271 GLU A N 1
ATOM 2052 C CA . GLU A 1 271 ? -6.738 24.336 19.590 1.00 90.69 271 GLU A CA 1
ATOM 2053 C C . GLU A 1 271 ? -6.930 24.891 20.999 1.00 90.69 271 GLU A C 1
ATOM 2055 O O . GLU A 1 271 ? -7.760 24.390 21.760 1.00 90.69 271 GLU A O 1
ATOM 2060 N N . GLN A 1 272 ? -6.151 25.909 21.366 1.00 85.50 272 GLN A N 1
ATOM 2061 C CA . GLN A 1 272 ? -6.351 26.600 22.632 1.00 85.50 272 GLN A CA 1
ATOM 2062 C C . GLN A 1 272 ? -7.425 27.673 22.455 1.00 85.50 272 GLN A C 1
ATOM 2064 O O . GLN A 1 272 ? -7.269 28.572 21.632 1.00 85.50 272 GLN A O 1
ATOM 2069 N N . VAL A 1 273 ? -8.489 27.592 23.250 1.00 86.00 273 VAL A N 1
ATOM 2070 C CA . VAL A 1 273 ? -9.618 28.530 23.202 1.00 86.00 273 VAL A CA 1
ATOM 2071 C C . VAL A 1 273 ? -9.737 29.234 24.553 1.00 86.00 273 VAL A C 1
ATOM 2073 O O . VAL A 1 273 ? -9.524 28.620 25.602 1.00 86.00 273 VAL A O 1
ATOM 2076 N N . ALA A 1 274 ? -10.042 30.534 24.542 1.00 76.88 274 ALA A N 1
ATOM 2077 C CA . ALA A 1 274 ? -10.324 31.274 25.769 1.00 76.88 274 ALA A CA 1
ATOM 2078 C C . ALA A 1 274 ? -11.589 30.710 26.437 1.00 76.88 274 ALA A C 1
ATOM 2080 O O . ALA A 1 274 ? -12.604 30.506 25.769 1.00 76.88 274 ALA A O 1
ATOM 2081 N N . GLU A 1 275 ? -11.541 30.459 27.749 1.00 65.50 275 GLU A N 1
ATOM 2082 C CA . GLU A 1 275 ? -12.750 30.116 28.502 1.00 65.50 275 GLU A CA 1
ATOM 2083 C C . GLU A 1 275 ? -13.689 31.337 28.436 1.00 65.50 275 GLU A C 1
ATOM 2085 O O . GLU A 1 275 ? -13.265 32.457 28.728 1.00 65.50 275 GLU A O 1
ATOM 2090 N N . GLY A 1 276 ? -14.926 31.152 27.956 1.00 59.41 276 GLY A N 1
ATOM 2091 C CA . GLY A 1 276 ? -15.895 32.246 27.799 1.00 59.41 276 GLY A CA 1
ATOM 2092 C C . GLY A 1 276 ? -16.118 33.030 29.105 1.00 59.41 276 GLY A C 1
ATOM 2093 O O . GLY A 1 276 ? -15.775 32.538 30.184 1.00 59.41 276 GLY A O 1
ATOM 2094 N N . PRO A 1 277 ? -16.684 34.253 29.050 1.00 50.19 277 PRO A N 1
ATOM 2095 C CA . PRO A 1 277 ? -16.816 35.105 30.228 1.00 50.19 277 PRO A CA 1
ATOM 2096 C C . PRO A 1 277 ? -17.571 34.377 31.348 1.00 50.19 277 PRO A C 1
ATOM 2098 O O . PRO A 1 277 ? -18.709 33.944 31.165 1.00 50.19 277 PRO A O 1
ATOM 2101 N N . ARG A 1 278 ? -16.932 34.247 32.519 1.00 52.06 278 ARG A N 1
ATOM 2102 C CA . ARG A 1 278 ? -17.573 33.728 33.733 1.00 52.06 278 ARG A CA 1
ATOM 2103 C C . ARG A 1 278 ? -18.708 34.685 34.103 1.00 52.06 278 ARG A C 1
ATOM 2105 O O . ARG A 1 278 ? -18.457 35.799 34.557 1.00 52.06 278 ARG A O 1
ATOM 2112 N N . VAL A 1 279 ? -19.955 34.271 33.883 1.00 42.38 279 VAL A N 1
ATOM 2113 C CA . VAL A 1 279 ? -21.125 35.006 34.374 1.00 42.38 279 VAL A CA 1
ATOM 2114 C C . VAL A 1 279 ? -21.168 34.814 35.885 1.00 42.38 279 VAL A C 1
ATOM 2116 O O . VAL A 1 279 ? -21.604 33.779 36.383 1.00 42.38 279 VAL A O 1
ATOM 2119 N N . TYR A 1 280 ? -20.665 35.800 36.623 1.00 39.25 280 TYR A N 1
ATOM 2120 C CA . TYR A 1 280 ? -20.864 35.871 38.063 1.00 39.25 280 TYR A CA 1
ATOM 2121 C C . TYR A 1 280 ? -22.309 36.299 38.317 1.00 39.25 280 TYR A C 1
ATOM 2123 O O . TYR A 1 280 ? -22.654 37.468 38.145 1.00 39.25 280 TYR A O 1
ATOM 2131 N N . VAL A 1 281 ? -23.158 35.347 38.702 1.00 45.31 281 VAL A N 1
ATOM 2132 C CA . VAL A 1 281 ? -24.460 35.660 39.298 1.00 45.31 281 VAL A CA 1
ATOM 2133 C C . VAL A 1 281 ? -24.171 36.215 40.695 1.00 45.31 281 VAL A C 1
ATOM 2135 O O . VAL A 1 281 ? -23.596 35.510 41.524 1.00 45.31 281 VAL A O 1
ATOM 2138 N N . ARG A 1 282 ? -24.465 37.503 40.898 1.00 47.59 282 ARG A N 1
ATOM 2139 C CA . ARG A 1 282 ? -24.458 38.152 42.216 1.00 47.59 282 ARG A CA 1
ATOM 2140 C C . ARG A 1 282 ? -25.756 37.869 42.950 1.00 47.59 282 ARG A C 1
ATOM 2142 O O . ARG A 1 282 ? -26.802 37.849 42.266 1.00 47.59 282 ARG A O 1
#

Secondary structure (DSSP, 8-state):
----PPPSS------TTTHHHHHHHHHHHTT-PPP---TTHHHHHHTSPPHHHHHHHHHHHHTT-S-HHHHHHHHHHHHHHHHHHHHHHHHHHHHHHHHHHHHHHHHHHHHHHHHHHHHHHHHHHHHHHHTTS-SS-TT-HHHHHHTT-HHHHHHHHHHHHHHHHHHTTSPPPPSSSS-HHHHHHTTTEE-----PEEEE--TTSPPEES-GGG-HHHHHHHHHHHHHHH-HHHHHHHHHHT-STT-EE-PPPHHHHHHHHHHHHHHH-EEE-PPPP-----

Foldseek 3Di:
DPPPDPALLAADADDLVCLVVLLCVLCVLLVHHAPDDVPCPLVVLVPQDALVRLVVVLVVVCVPDPDNVVSVVVSVVSNVRNVVSVVCNVVCVVCVSVVSVVCLLVSLQVLLVVCQVVLVVLLVLLLVLLVQADLPCSQDCVSCVVSVSNVSNVSLSSSSNSLSSSLNSDHQDDPDLFQSLLSSCLQFKDADAAAAFEWEDDVPDDIDTDPVVRGLRLVLLVVLSVVSVVPVSSSSSCQSPCVRPPMHTGGDRPVSSVVSSVRRSRSPHHDYDYDPDDPDDD

Sequence (282 aa):
MAIATEPLYNRYPTSEHTHLDTLVRTYHAAGLTPPTLAVGIRDRINSAPTVHQVAAELADQALTTTNPDEWYEEALDRLRTAQAAEALTKAFNTNYQDAVRRHVPALQAQAAEDLTPVFNKHAKALTAAAKKLPATKPLDMAANVEADTAAEYKTARTALAMLGTIASIYTAAVPGEVPVALNRLLPVVHLPAAVKEQVARSMGESVKVLNESSLTGTRAIRQLAADAKEDIDLALINVARGHYEGVTLAVATPDELRERRRTATTAHQREQVAEGPRVYVR

pLDDT: mean 88.62, std 12.27, range [35.78, 98.5]

Radius of gyration: 28.41 Å; chains: 1; bounding box: 68×63×92 Å